Protein AF-A0A0N9V577-F1 (afdb_monomer)

Mean predicted aligned error: 3.34 Å

Organism: Sphingopyxis macrogoltabida (NCBI:txid33050)

Sequence (188 aa):
MAQDDLAWIRASLEGLEIKGDHRHRIPGQLFDLSIEHHAGIITLISMATYASAFALVRSAFECFVRGAWIHYCASEQEIEAFVEKDTIAPKFGDLIKAIEERPEFSVKFLSTVKQSAWSAMNGYTHGGVHQVSRRLQGDYIEPAFDDDSLLEVVSFCRTMALIAFGQIGSLAGRSDLVDQATDRMKKA

Foldseek 3Di:
DLVVLLVVLVVVCVPQDQDDDLLQVQLLVLLVVLSVLLVVLVVCVVVVNNLVSLLSLVVSLLSNLVSLLSNQPDDPVQSVCCVPPVDDPDDSVVSLVRSCVDPVNVVSVSVVCCVPCVVVNCCSNPVHPNSCVQQDDPNDRHGNDDPVNSVVSSLSSSLSSLVSSLSSCVSSVNVVSVVVSVVVNVVD

Secondary structure (DSSP, 8-state):
-HHHHHHHHHHHHTT----SSHHHHHHHHHHHHHHHHHHHHHHHHHTT-HHHHHHHHHHHHHHHHHHHHHHHT--HHHHHHHHHH----S-HHHHHHHHHTSGGGTT-HHHHHHHHHHHHHHHHHHT-HHHHGGG-BTTB-S----HHHHHHHHHHHHHHHHHHHHHHHHHTT-HHHHHHHHHHHHT-

pLDDT: mean 94.59, std 5.12, range [56.69, 98.69]

Radius of gyration: 17.15 Å; Cα contacts (8 Å, |Δi|>4): 215; chains: 1; bounding box: 44×40×47 Å

Solvent-accessible surface area (backbone atoms only — not comparable to full-atom values): 9972 Å² total; per-residue (Å²): 104,69,68,56,52,50,53,50,50,53,66,65,51,61,89,62,64,62,63,78,55,69,60,38,43,50,22,40,53,26,18,50,49,16,33,49,35,35,53,47,29,56,52,27,47,77,67,72,38,48,66,67,23,47,27,36,53,41,54,22,52,50,29,36,53,51,15,52,23,46,50,78,64,50,50,74,70,50,50,49,36,32,74,80,63,75,39,75,86,68,53,74,70,53,42,46,51,59,46,41,73,35,80,94,34,64,84,41,61,64,56,51,47,51,72,75,42,43,70,56,31,49,16,30,55,71,65,27,67,78,39,53,62,30,38,41,52,90,93,41,85,40,85,44,74,56,69,67,63,52,50,50,52,52,51,53,37,44,51,51,27,36,51,27,48,21,51,41,20,52,57,45,72,33,63,70,48,30,51,52,32,53,56,56,64,72,72,114

InterPro domains:
  IPR054257 Protein of unknown function DUF6988 [PF22491] (32-180)

Structure (mmCIF, N/CA/C/O backbone):
data_AF-A0A0N9V577-F1
#
_entry.id   AF-A0A0N9V577-F1
#
loop_
_atom_site.group_PDB
_atom_site.id
_atom_site.type_symbol
_atom_site.label_atom_id
_atom_site.label_alt_id
_atom_site.label_comp_id
_atom_site.label_asym_id
_atom_site.label_entity_id
_atom_site.label_seq_id
_atom_site.pdbx_PDB_ins_code
_atom_site.Cartn_x
_atom_site.Cartn_y
_atom_site.Cartn_z
_atom_site.occupancy
_atom_site.B_iso_or_equiv
_atom_site.auth_seq_id
_atom_site.auth_comp_id
_atom_site.auth_asym_id
_atom_site.auth_atom_id
_atom_site.pdbx_PDB_model_num
ATOM 1 N N . MET A 1 1 ? -0.883 -16.309 -10.233 1.00 72.88 1 MET A N 1
ATOM 2 C CA . MET A 1 1 ? -0.861 -16.041 -8.777 1.00 72.88 1 MET A CA 1
ATOM 3 C C . MET A 1 1 ? -1.335 -14.632 -8.435 1.00 72.88 1 MET A C 1
ATOM 5 O O . MET A 1 1 ? -2.427 -14.517 -7.907 1.00 72.88 1 MET A O 1
ATOM 9 N N . ALA A 1 2 ? -0.596 -13.557 -8.754 1.00 73.75 2 ALA A N 1
ATOM 10 C CA . ALA A 1 2 ? -1.012 -12.193 -8.376 1.00 73.75 2 ALA A CA 1
ATOM 11 C C . ALA A 1 2 ? -2.388 -11.788 -8.955 1.00 73.75 2 ALA A C 1
ATOM 13 O O . ALA A 1 2 ? -3.221 -11.226 -8.252 1.00 73.75 2 ALA A O 1
ATOM 14 N N . GLN A 1 3 ? -2.664 -12.150 -10.212 1.00 80.44 3 GLN A N 1
ATOM 15 C CA . GLN A 1 3 ? -3.969 -11.917 -10.840 1.00 80.44 3 GLN A CA 1
ATOM 16 C C . GLN A 1 3 ? -5.093 -12.766 -10.217 1.00 80.44 3 GLN A C 1
ATOM 18 O O . GLN A 1 3 ? -6.215 -12.283 -10.077 1.00 80.44 3 GLN A O 1
ATOM 23 N N . ASP A 1 4 ? -4.785 -13.994 -9.787 1.00 89.38 4 ASP A N 1
ATOM 24 C CA . ASP A 1 4 ? -5.743 -14.887 -9.119 1.00 89.38 4 ASP A CA 1
ATOM 25 C C . ASP A 1 4 ? -6.102 -14.372 -7.720 1.00 89.38 4 ASP A C 1
ATOM 27 O O . ASP A 1 4 ? -7.265 -14.402 -7.318 1.00 89.38 4 ASP A O 1
ATOM 31 N N . ASP A 1 5 ? -5.110 -13.864 -6.983 1.00 93.00 5 ASP A N 1
ATOM 32 C CA . ASP A 1 5 ? -5.328 -13.244 -5.677 1.00 93.00 5 ASP A CA 1
ATOM 33 C C . ASP A 1 5 ? -6.147 -11.962 -5.804 1.00 93.00 5 ASP A C 1
ATOM 35 O O . ASP A 1 5 ? -7.076 -11.766 -5.028 1.00 93.00 5 ASP A O 1
ATOM 39 N N . LEU A 1 6 ? -5.882 -11.129 -6.814 1.00 93.44 6 LEU A N 1
ATOM 40 C CA . LEU A 1 6 ? -6.679 -9.930 -7.057 1.00 93.44 6 LEU A CA 1
ATOM 41 C C . LEU A 1 6 ? -8.140 -10.262 -7.402 1.00 93.44 6 LEU A C 1
ATOM 43 O O . LEU A 1 6 ? -9.055 -9.600 -6.912 1.00 93.44 6 LEU A O 1
ATOM 47 N N . ALA A 1 7 ? -8.372 -11.286 -8.228 1.00 95.00 7 ALA A N 1
ATOM 48 C CA . ALA A 1 7 ? -9.723 -11.745 -8.545 1.00 95.00 7 ALA A CA 1
ATOM 49 C C . ALA A 1 7 ? -10.459 -12.237 -7.287 1.00 95.00 7 ALA A C 1
ATOM 51 O O . ALA A 1 7 ? -11.619 -11.884 -7.073 1.00 95.00 7 ALA A O 1
ATOM 52 N N . TRP A 1 8 ? -9.771 -12.990 -6.424 1.00 96.75 8 TRP A N 1
ATOM 53 C CA . TRP A 1 8 ? -10.325 -13.437 -5.148 1.00 96.75 8 TRP A CA 1
ATOM 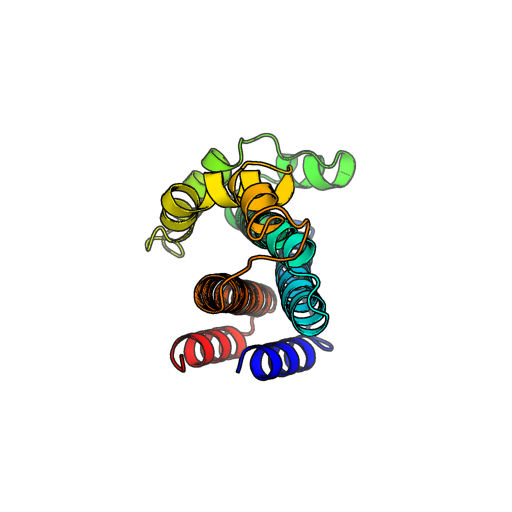54 C C . TRP A 1 8 ? -10.598 -12.283 -4.177 1.00 96.75 8 TRP A C 1
ATOM 56 O O . TRP A 1 8 ? -11.666 -12.265 -3.566 1.00 96.75 8 TRP A O 1
ATOM 66 N N . ILE A 1 9 ? -9.679 -11.318 -4.053 1.00 97.19 9 ILE A N 1
ATOM 67 C CA . ILE A 1 9 ? -9.864 -10.118 -3.224 1.00 97.19 9 ILE A CA 1
ATOM 68 C C . ILE A 1 9 ? -11.148 -9.405 -3.651 1.00 97.19 9 ILE A C 1
ATOM 70 O O . ILE A 1 9 ? -12.028 -9.191 -2.826 1.00 97.19 9 ILE A O 1
ATOM 74 N N . ARG A 1 10 ? -11.301 -9.112 -4.949 1.00 95.00 10 ARG A N 1
ATOM 75 C CA . ARG A 1 10 ? -12.476 -8.406 -5.486 1.00 95.00 10 ARG A CA 1
ATOM 76 C C . ARG A 1 10 ? -13.782 -9.136 -5.192 1.00 95.00 10 ARG A C 1
ATOM 78 O O . ARG A 1 10 ? -14.709 -8.524 -4.676 1.00 95.00 10 ARG A O 1
ATOM 85 N N . ALA A 1 11 ? -13.828 -10.440 -5.458 1.00 96.94 11 ALA A N 1
ATOM 86 C CA . ALA A 1 11 ? -15.004 -11.257 -5.165 1.00 96.94 11 ALA A CA 1
ATOM 87 C C . ALA A 1 11 ? -15.329 -11.302 -3.660 1.00 96.94 11 ALA A C 1
ATOM 89 O O . ALA A 1 11 ? -16.487 -11.430 -3.282 1.00 96.94 11 ALA A O 1
ATOM 90 N N . SER A 1 12 ? -14.315 -11.197 -2.798 1.00 97.00 12 SER A N 1
ATOM 91 C CA . SER A 1 12 ? -14.485 -11.242 -1.340 1.00 97.00 12 SER A CA 1
ATOM 92 C C . SER A 1 12 ? -14.859 -9.886 -0.731 1.00 97.00 12 SER A C 1
ATOM 94 O O . SER A 1 12 ? -15.428 -9.849 0.358 1.00 97.00 12 SER A O 1
ATOM 96 N N . LEU A 1 13 ? -14.526 -8.782 -1.408 1.00 95.56 13 LEU A N 1
ATOM 97 C CA . LEU A 1 13 ? -14.928 -7.425 -1.028 1.00 95.56 13 LEU A CA 1
ATOM 98 C C . LEU A 1 13 ? -16.352 -7.085 -1.487 1.00 95.56 13 LEU A C 1
ATOM 100 O O . LEU A 1 13 ? -16.994 -6.219 -0.893 1.00 95.56 13 LEU A O 1
ATOM 104 N N . GLU A 1 14 ? -16.859 -7.748 -2.528 1.00 93.62 14 GLU A N 1
ATOM 105 C CA . GLU A 1 14 ? -18.198 -7.493 -3.056 1.00 93.62 14 GLU A CA 1
ATOM 106 C C . GLU A 1 14 ? -19.278 -7.695 -1.978 1.00 93.62 14 GLU A C 1
ATOM 108 O O . GLU A 1 14 ? -19.436 -8.771 -1.404 1.00 93.62 14 GLU A O 1
ATOM 113 N N . GLY A 1 15 ? -20.022 -6.625 -1.682 1.00 93.00 15 GLY A N 1
ATOM 114 C CA . GLY A 1 15 ? -21.083 -6.635 -0.672 1.00 93.00 15 GLY A CA 1
ATOM 115 C C . GLY A 1 15 ? -20.599 -6.708 0.782 1.00 93.00 15 GLY A C 1
ATOM 116 O O . GLY A 1 15 ? -21.430 -6.851 1.680 1.00 93.00 15 GLY A O 1
ATOM 117 N N . LEU A 1 16 ? -19.290 -6.606 1.042 1.00 95.69 16 LEU A N 1
ATOM 118 C CA . LEU A 1 16 ? -18.752 -6.619 2.398 1.00 95.69 16 LEU A CA 1
ATOM 119 C C . LEU A 1 16 ? -19.092 -5.312 3.128 1.00 95.69 16 LEU A C 1
ATOM 121 O O . LEU A 1 16 ? -18.697 -4.221 2.719 1.00 95.69 16 LEU A O 1
ATOM 125 N N . GLU A 1 17 ? -19.821 -5.419 4.237 1.00 95.75 17 GLU A N 1
ATOM 126 C CA . GLU A 1 17 ? -20.221 -4.264 5.038 1.00 95.75 17 GLU A CA 1
ATOM 127 C C . GLU A 1 17 ? -19.142 -3.902 6.070 1.00 95.75 17 GLU A C 1
ATOM 129 O O . GLU A 1 17 ? -18.811 -4.704 6.944 1.00 95.75 17 GLU A O 1
ATOM 134 N N . ILE A 1 18 ? -18.654 -2.657 6.026 1.00 95.75 18 ILE A N 1
ATOM 135 C CA . ILE A 1 18 ? -17.847 -2.062 7.100 1.00 95.75 18 ILE A CA 1
ATOM 136 C C . ILE A 1 18 ? -18.750 -1.152 7.936 1.00 95.75 18 ILE A C 1
ATOM 138 O O . ILE A 1 18 ? -19.108 -0.036 7.537 1.00 95.75 18 ILE A O 1
ATOM 142 N N . LYS A 1 19 ? -19.131 -1.638 9.119 1.00 91.81 19 LYS A N 1
ATOM 143 C CA . LYS A 1 19 ? -19.884 -0.853 10.106 1.00 91.81 19 LYS A CA 1
ATOM 144 C C . LYS A 1 19 ? -18.951 0.108 10.843 1.00 91.81 19 LYS A C 1
ATOM 146 O O . LYS A 1 19 ? -17.753 -0.125 10.940 1.00 91.81 19 LYS A O 1
ATOM 151 N N . GLY A 1 20 ? -19.524 1.180 11.384 1.00 92.44 20 GLY A N 1
ATOM 152 C CA . GLY A 1 20 ? -18.796 2.176 12.169 1.00 92.44 20 GLY A CA 1
ATOM 153 C C . GLY A 1 20 ? -18.814 3.572 11.553 1.00 92.44 20 GLY A C 1
ATOM 154 O O . GLY A 1 20 ? -19.543 3.851 10.600 1.00 92.44 20 GLY A O 1
ATOM 155 N N . ASP A 1 21 ? -18.030 4.448 12.160 1.00 96.25 21 ASP A N 1
ATOM 156 C CA . ASP A 1 21 ? -17.847 5.860 11.831 1.00 96.25 21 ASP A CA 1
ATOM 157 C C . ASP A 1 21 ? -16.616 6.075 10.924 1.00 96.25 21 ASP A C 1
ATOM 159 O O . ASP A 1 21 ? -16.112 5.149 10.278 1.00 96.25 21 ASP A O 1
ATOM 163 N N . HIS A 1 22 ? -16.123 7.314 10.863 1.00 97.75 22 HIS A N 1
ATOM 164 C CA . HIS A 1 22 ? -14.927 7.680 10.108 1.00 97.75 22 HIS A CA 1
ATOM 165 C C . HIS A 1 22 ? -13.686 6.865 10.508 1.00 97.75 22 HIS A C 1
ATOM 167 O O . HIS A 1 22 ? -12.911 6.495 9.628 1.00 97.75 22 HIS A O 1
ATOM 173 N N . ARG A 1 23 ? -13.544 6.471 11.783 1.00 97.88 23 ARG A N 1
ATOM 174 C CA . ARG A 1 23 ? -12.436 5.630 12.274 1.00 97.88 23 ARG A CA 1
ATOM 175 C C . ARG A 1 23 ? -12.426 4.221 11.679 1.00 97.88 23 ARG A C 1
ATOM 177 O O . ARG A 1 23 ? -11.406 3.539 11.751 1.00 97.88 23 ARG A O 1
ATOM 184 N N . HIS A 1 24 ? -13.533 3.778 11.089 1.00 97.44 24 HIS A N 1
ATOM 185 C CA . HIS A 1 24 ? -13.660 2.454 10.478 1.00 97.44 24 HIS A CA 1
ATOM 186 C C . HIS A 1 24 ? -13.743 2.538 8.953 1.00 97.44 24 HIS A C 1
ATOM 188 O O . HIS A 1 24 ? -13.037 1.825 8.241 1.00 97.44 24 HIS A O 1
ATOM 194 N N . ARG A 1 25 ? -14.575 3.447 8.434 1.00 97.50 25 ARG A N 1
ATOM 195 C CA . ARG A 1 25 ? -14.852 3.540 6.994 1.00 97.50 25 ARG A CA 1
ATOM 196 C C . ARG A 1 25 ? -13.697 4.147 6.203 1.00 97.50 25 ARG A C 1
ATOM 198 O O . ARG A 1 25 ? -13.382 3.630 5.136 1.00 97.50 25 ARG A O 1
ATOM 205 N N . ILE A 1 26 ? -13.045 5.190 6.724 1.00 98.19 26 ILE A N 1
ATOM 206 C CA . ILE A 1 26 ? -11.926 5.849 6.029 1.00 98.19 26 ILE A CA 1
ATOM 207 C C . ILE A 1 26 ? -10.726 4.904 5.891 1.00 98.19 26 ILE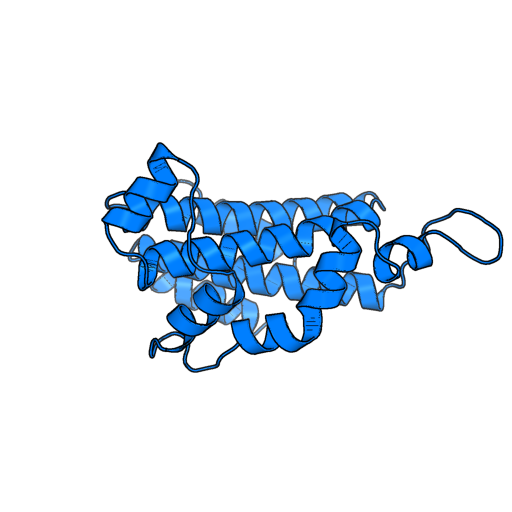 A C 1
ATOM 209 O O . ILE A 1 26 ? -10.211 4.765 4.782 1.00 98.19 26 ILE A O 1
ATOM 213 N N . PRO A 1 27 ? -10.294 4.188 6.948 1.00 98.50 27 PRO A N 1
ATOM 214 C CA . PRO A 1 27 ? -9.281 3.150 6.798 1.00 98.50 27 PRO A CA 1
ATOM 215 C C . PRO A 1 27 ? -9.655 2.095 5.763 1.00 98.50 27 PRO A C 1
ATOM 217 O O . PRO A 1 27 ? -8.832 1.790 4.908 1.00 98.50 27 PRO A O 1
ATOM 220 N N . GLY A 1 28 ? -10.899 1.600 5.780 1.00 98.31 28 GLY A N 1
ATOM 221 C CA . GLY A 1 28 ? -11.393 0.652 4.778 1.00 98.31 28 GLY A CA 1
ATOM 222 C C . GLY A 1 28 ? -11.221 1.157 3.342 1.00 98.31 28 GLY A C 1
ATOM 223 O O . GLY A 1 28 ? -10.700 0.433 2.501 1.00 98.31 28 GLY A O 1
ATOM 224 N N . GLN A 1 29 ? -11.572 2.421 3.085 1.00 98.06 29 GLN A N 1
ATOM 225 C CA . GLN A 1 29 ? -11.398 3.074 1.780 1.00 98.06 29 GLN A CA 1
ATOM 226 C C . GLN A 1 29 ? -9.921 3.220 1.385 1.00 98.06 29 GLN A C 1
ATOM 228 O O . GLN A 1 29 ? -9.561 2.998 0.234 1.00 98.06 29 GLN A O 1
ATOM 233 N N . LEU A 1 30 ? -9.045 3.567 2.330 1.00 98.69 30 LEU A N 1
ATOM 234 C CA . LEU A 1 30 ? -7.607 3.696 2.075 1.00 98.69 30 LEU A CA 1
ATOM 235 C C . LEU A 1 30 ? -6.932 2.338 1.827 1.00 98.69 30 LEU A C 1
ATOM 237 O O . LEU A 1 30 ? -6.025 2.237 0.998 1.00 98.69 30 LEU A O 1
ATOM 241 N N . PHE A 1 31 ? -7.376 1.285 2.512 1.00 98.69 31 PHE A N 1
ATOM 242 C CA . PHE A 1 31 ? -6.929 -0.081 2.246 1.00 98.69 31 PHE A CA 1
ATOM 243 C C . PHE A 1 31 ? -7.407 -0.567 0.877 1.00 98.69 31 PHE A C 1
ATOM 245 O O . PHE A 1 31 ? -6.610 -1.137 0.134 1.00 98.69 31 PHE A O 1
ATOM 252 N N . ASP A 1 32 ? -8.657 -0.284 0.510 1.00 98.31 32 ASP A N 1
ATOM 253 C CA . ASP A 1 32 ? -9.193 -0.606 -0.814 1.00 98.31 32 ASP A CA 1
ATOM 254 C C . ASP A 1 32 ? -8.437 0.142 -1.923 1.00 98.31 32 ASP A C 1
ATOM 256 O O . ASP A 1 32 ? -8.011 -0.463 -2.901 1.00 98.31 32 ASP A O 1
ATOM 260 N N . LEU A 1 33 ? -8.109 1.422 -1.718 1.00 98.50 33 LEU A N 1
ATOM 261 C CA . LEU A 1 33 ? -7.276 2.186 -2.650 1.00 98.50 33 LEU A CA 1
ATOM 262 C C . LEU A 1 33 ? -5.856 1.604 -2.789 1.00 98.50 33 LEU A C 1
ATOM 264 O O . LEU A 1 33 ? -5.290 1.579 -3.883 1.00 98.50 33 LEU A O 1
ATOM 268 N N . SER A 1 34 ? -5.275 1.078 -1.706 1.00 98.50 34 SER A N 1
ATOM 269 C CA . SER A 1 34 ? -3.999 0.348 -1.765 1.00 98.50 34 SER A CA 1
ATOM 270 C C . SER A 1 34 ? -4.098 -0.909 -2.647 1.00 98.50 34 SER A C 1
ATOM 272 O O . SER A 1 34 ? -3.211 -1.168 -3.469 1.00 98.50 34 SER A O 1
ATOM 274 N N . ILE A 1 35 ? -5.204 -1.655 -2.536 1.00 98.38 35 ILE A N 1
ATOM 275 C CA . ILE A 1 35 ? -5.517 -2.818 -3.384 1.00 98.38 35 ILE A CA 1
ATOM 276 C C . ILE A 1 35 ? -5.739 -2.383 -4.839 1.00 98.38 35 ILE A C 1
ATOM 278 O O . ILE A 1 35 ? -5.235 -3.030 -5.762 1.00 98.38 35 ILE A O 1
ATOM 282 N N . GLU A 1 36 ? -6.448 -1.279 -5.072 1.00 98.06 36 GLU A N 1
ATOM 283 C CA . GLU A 1 36 ? -6.684 -0.744 -6.412 1.00 98.06 36 GLU A CA 1
ATOM 284 C C . GLU A 1 36 ? -5.375 -0.320 -7.086 1.00 98.06 36 GLU A C 1
ATOM 286 O O . GLU A 1 36 ? -5.144 -0.642 -8.253 1.00 98.06 36 GLU A O 1
ATOM 291 N N . HIS A 1 37 ? -4.453 0.307 -6.353 1.00 98.25 37 HIS A N 1
ATOM 292 C CA . HIS A 1 37 ? -3.118 0.594 -6.872 1.00 98.25 37 HIS A CA 1
ATOM 293 C C . HIS A 1 37 ? -2.368 -0.682 -7.270 1.00 98.25 37 HIS A C 1
ATOM 295 O O . HIS A 1 37 ? -1.754 -0.706 -8.337 1.00 98.25 37 HIS A O 1
ATOM 301 N N . HIS A 1 38 ? -2.463 -1.770 -6.497 1.00 96.62 38 HIS A N 1
ATOM 302 C CA . HIS A 1 38 ? -1.905 -3.063 -6.910 1.00 96.62 38 HIS A CA 1
ATOM 303 C C . HIS A 1 38 ? -2.541 -3.585 -8.212 1.00 96.62 38 HIS A C 1
ATOM 305 O O . HIS A 1 38 ? -1.825 -4.044 -9.107 1.00 96.62 38 HIS A O 1
ATOM 311 N N . ALA A 1 39 ? -3.860 -3.456 -8.367 1.00 97.31 39 ALA A N 1
ATOM 312 C CA . ALA A 1 39 ? -4.544 -3.801 -9.612 1.00 97.31 39 ALA A CA 1
ATOM 313 C C . ALA A 1 39 ? -4.059 -2.963 -10.806 1.00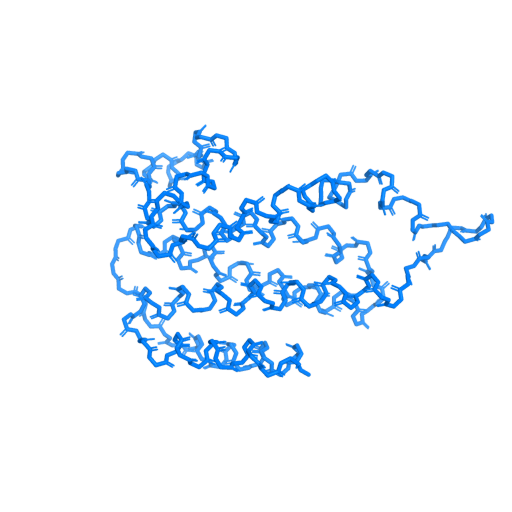 97.31 39 ALA A C 1
ATOM 315 O O . ALA A 1 39 ? -3.830 -3.499 -11.896 1.00 97.31 39 ALA A O 1
ATOM 316 N N . GLY A 1 40 ? -3.866 -1.658 -10.597 1.00 98.00 40 GLY A N 1
ATOM 317 C CA . GLY A 1 40 ? -3.297 -0.745 -11.584 1.00 98.00 40 GLY A CA 1
ATOM 318 C C . GLY A 1 40 ? -1.879 -1.148 -11.986 1.00 98.00 40 GLY A C 1
ATOM 319 O O . GLY A 1 40 ? -1.573 -1.194 -13.174 1.00 98.00 40 GLY A O 1
ATOM 320 N N . ILE A 1 41 ? -1.042 -1.532 -11.020 1.00 97.50 41 ILE A N 1
ATOM 321 C CA . ILE A 1 41 ? 0.325 -2.018 -11.258 1.00 97.50 41 ILE A CA 1
ATOM 322 C C . ILE A 1 41 ? 0.322 -3.261 -12.150 1.00 97.50 41 ILE A C 1
ATOM 324 O O . ILE A 1 41 ? 1.015 -3.269 -13.166 1.00 97.50 41 ILE A O 1
ATOM 328 N N . ILE A 1 42 ? -0.486 -4.279 -11.829 1.00 96.06 42 ILE A N 1
ATOM 329 C CA . ILE A 1 42 ? -0.600 -5.494 -12.658 1.00 96.06 42 ILE A CA 1
ATOM 330 C C . ILE A 1 42 ? -1.043 -5.134 -14.081 1.00 96.06 42 ILE A C 1
ATOM 332 O O . ILE A 1 42 ? -0.461 -5.610 -15.057 1.00 96.06 42 ILE A O 1
ATOM 336 N N . THR A 1 43 ? -2.050 -4.267 -14.204 1.00 96.75 43 THR A N 1
ATOM 337 C CA . THR A 1 43 ? -2.601 -3.859 -15.502 1.00 96.75 43 THR A CA 1
ATOM 338 C C . THR A 1 43 ? -1.547 -3.138 -16.343 1.00 96.75 43 THR A C 1
ATOM 340 O O . THR A 1 43 ? -1.309 -3.505 -17.491 1.00 96.75 43 THR A O 1
ATOM 343 N N . LEU A 1 44 ? -0.850 -2.159 -15.765 1.00 96.94 44 LEU A N 1
ATOM 344 C CA . LEU A 1 44 ? 0.188 -1.393 -16.453 1.00 96.94 44 LEU A CA 1
ATOM 345 C C . LEU A 1 44 ? 1.381 -2.264 -16.858 1.00 96.94 44 LEU A C 1
ATOM 347 O O . LEU A 1 44 ? 1.894 -2.099 -17.964 1.00 96.94 44 LEU A O 1
ATOM 351 N N . ILE A 1 45 ? 1.790 -3.217 -16.015 1.00 94.94 45 ILE A N 1
ATOM 352 C CA . ILE A 1 45 ? 2.840 -4.185 -16.361 1.00 94.94 45 ILE A CA 1
ATOM 353 C C . ILE A 1 45 ? 2.400 -5.055 -17.544 1.00 94.94 45 ILE A C 1
ATOM 355 O O . ILE A 1 45 ? 3.176 -5.227 -18.480 1.00 94.94 45 ILE A O 1
ATOM 359 N N . SER A 1 46 ? 1.146 -5.523 -17.571 1.00 93.88 46 SER A N 1
ATOM 360 C CA . SER A 1 46 ? 0.623 -6.321 -18.695 1.00 93.88 46 SER A CA 1
ATOM 361 C C . SER A 1 46 ? 0.595 -5.559 -20.028 1.00 93.88 46 SER A C 1
ATOM 363 O O . SER A 1 46 ? 0.627 -6.164 -21.096 1.00 93.88 46 SER A O 1
ATOM 365 N N . MET A 1 47 ? 0.576 -4.225 -19.962 1.00 95.50 47 MET A N 1
ATOM 366 C CA . MET A 1 47 ? 0.617 -3.314 -21.107 1.00 95.50 47 MET A CA 1
ATOM 367 C C . MET A 1 47 ? 2.025 -2.761 -21.389 1.00 95.50 47 MET A C 1
ATOM 369 O O . MET A 1 47 ? 2.156 -1.757 -22.088 1.00 95.50 47 MET A O 1
ATOM 373 N N . ALA A 1 48 ? 3.077 -3.340 -20.803 1.00 92.50 48 ALA A N 1
ATOM 374 C CA . ALA A 1 48 ? 4.458 -2.860 -20.908 1.00 92.50 48 ALA A CA 1
ATOM 375 C C . ALA A 1 48 ? 4.673 -1.383 -20.489 1.00 92.50 48 ALA A C 1
ATOM 377 O O . ALA A 1 48 ? 5.634 -0.728 -20.894 1.00 92.50 48 ALA A O 1
ATOM 378 N N . THR A 1 49 ? 3.793 -0.834 -19.644 1.00 94.56 49 THR A N 1
ATOM 379 C CA . THR A 1 49 ? 3.858 0.550 -19.139 1.00 94.56 49 THR A CA 1
ATOM 380 C C . THR A 1 49 ? 4.518 0.585 -17.752 1.00 94.56 49 THR A C 1
ATOM 382 O O . THR A 1 49 ? 3.947 1.042 -16.759 1.00 94.56 49 THR A O 1
ATOM 385 N N . TYR A 1 50 ? 5.749 0.072 -17.670 1.00 94.75 50 TYR A N 1
ATOM 386 C CA . TYR A 1 50 ? 6.423 -0.253 -16.403 1.00 94.75 50 TYR A CA 1
ATOM 387 C C . TYR A 1 50 ? 6.709 0.954 -15.510 1.00 94.75 50 TYR A C 1
ATOM 389 O O . TYR A 1 50 ? 6.467 0.909 -14.309 1.00 94.75 50 TYR A O 1
ATOM 397 N N . ALA A 1 51 ? 7.174 2.060 -16.091 1.00 94.19 51 ALA A N 1
ATOM 398 C CA . ALA A 1 51 ? 7.496 3.267 -15.333 1.00 94.19 51 ALA A CA 1
ATOM 399 C C . ALA A 1 51 ? 6.278 3.785 -14.543 1.00 94.19 51 ALA A C 1
ATOM 401 O O . ALA A 1 51 ? 6.382 4.069 -13.349 1.00 94.19 51 ALA A O 1
ATOM 402 N N . SER A 1 52 ? 5.107 3.849 -15.182 1.00 95.88 52 SER A N 1
ATOM 403 C CA . SER A 1 52 ? 3.874 4.264 -14.506 1.00 95.88 52 SER A CA 1
ATOM 404 C C . SER A 1 52 ? 3.439 3.254 -13.445 1.00 95.88 52 SER A C 1
ATOM 406 O O . SER A 1 52 ? 2.956 3.664 -12.396 1.00 95.88 52 SER A O 1
ATOM 408 N N . ALA A 1 53 ? 3.660 1.953 -13.667 1.00 96.88 53 ALA A N 1
ATOM 409 C CA . ALA A 1 53 ? 3.416 0.940 -12.643 1.00 96.88 53 ALA A CA 1
ATOM 410 C C . ALA A 1 53 ? 4.305 1.174 -11.407 1.00 96.88 53 ALA A C 1
ATOM 412 O O . ALA A 1 53 ? 3.818 1.221 -10.282 1.00 96.88 53 ALA A O 1
ATOM 413 N N . PHE A 1 54 ? 5.602 1.416 -11.605 1.00 96.31 54 PHE A N 1
ATOM 414 C CA . PHE A 1 54 ? 6.555 1.656 -10.516 1.00 96.31 54 PHE A CA 1
ATOM 415 C C . PHE A 1 54 ? 6.215 2.918 -9.713 1.00 96.31 54 PHE A C 1
ATOM 417 O O . PHE A 1 54 ? 6.372 2.935 -8.491 1.00 96.31 54 PHE A O 1
ATOM 424 N N . ALA A 1 55 ? 5.697 3.958 -10.371 1.00 96.88 55 ALA A N 1
ATOM 425 C CA . ALA A 1 55 ? 5.260 5.179 -9.699 1.00 96.88 55 ALA A CA 1
ATOM 426 C C . ALA A 1 55 ? 4.107 4.934 -8.702 1.00 96.88 55 ALA A C 1
ATOM 428 O O . ALA A 1 55 ? 4.050 5.593 -7.666 1.00 96.88 55 ALA A O 1
ATOM 429 N N . LEU A 1 56 ? 3.231 3.953 -8.958 1.00 98.00 56 LEU A N 1
ATOM 430 C CA . LEU A 1 56 ? 2.108 3.620 -8.071 1.00 98.00 56 LEU A CA 1
ATOM 431 C C . LEU A 1 56 ? 2.523 2.863 -6.803 1.00 98.00 56 LEU A C 1
ATOM 433 O O . LEU A 1 56 ? 1.748 2.811 -5.848 1.00 98.00 56 LEU A O 1
ATOM 437 N N . VAL A 1 57 ? 3.731 2.291 -6.753 1.00 97.19 57 VAL A N 1
ATOM 438 C CA . VAL A 1 57 ? 4.199 1.495 -5.602 1.00 97.19 57 VAL A CA 1
ATOM 439 C C . VAL A 1 57 ? 4.188 2.327 -4.320 1.00 97.19 57 VAL A C 1
ATOM 441 O O . VAL A 1 57 ? 3.733 1.860 -3.273 1.00 97.19 57 VAL A O 1
ATOM 444 N N . ARG A 1 58 ? 4.640 3.585 -4.407 1.00 97.31 58 ARG A N 1
ATOM 445 C CA . ARG A 1 58 ? 4.614 4.508 -3.271 1.00 97.31 58 ARG A CA 1
ATOM 446 C C . ARG A 1 58 ? 3.185 4.820 -2.845 1.00 97.31 58 ARG A C 1
ATOM 448 O O . ARG A 1 58 ? 2.893 4.755 -1.657 1.00 97.31 58 ARG A O 1
ATOM 455 N N . SER A 1 59 ? 2.307 5.116 -3.803 1.00 98.06 59 SER A N 1
ATOM 456 C CA . SER A 1 59 ? 0.898 5.422 -3.538 1.00 98.06 59 SER A CA 1
ATOM 457 C C . SER A 1 59 ? 0.198 4.263 -2.828 1.00 98.06 59 SER A C 1
ATOM 459 O O . SER A 1 59 ? -0.481 4.488 -1.830 1.00 98.06 59 SER A O 1
ATOM 461 N N . ALA A 1 60 ? 0.434 3.018 -3.258 1.00 98.06 60 ALA A N 1
ATOM 462 C CA . ALA A 1 60 ? -0.095 1.828 -2.592 1.00 98.06 60 ALA A CA 1
ATOM 463 C C . ALA A 1 60 ? 0.360 1.738 -1.125 1.00 98.06 60 ALA A C 1
ATOM 465 O O . ALA A 1 60 ? -0.463 1.529 -0.228 1.00 98.06 60 ALA A O 1
ATOM 466 N N . PHE A 1 61 ? 1.658 1.931 -0.871 1.00 98.06 61 PHE A N 1
ATOM 467 C CA . PHE A 1 61 ? 2.223 1.870 0.476 1.00 98.06 61 PHE A CA 1
ATOM 468 C C . PHE A 1 61 ? 1.731 3.014 1.373 1.00 98.06 61 PHE A C 1
ATOM 470 O O . PHE A 1 61 ? 1.355 2.784 2.522 1.00 98.06 61 PHE A O 1
ATOM 477 N N . GLU A 1 62 ? 1.686 4.242 0.855 1.00 98.25 62 GLU A N 1
ATOM 478 C CA . GLU A 1 62 ? 1.215 5.404 1.609 1.00 98.25 62 GLU A CA 1
ATOM 479 C C . GLU A 1 62 ? -0.271 5.293 1.967 1.00 98.25 62 GLU A C 1
ATOM 481 O O . GLU A 1 62 ? -0.627 5.601 3.104 1.00 98.25 62 GLU A O 1
ATOM 486 N N . CYS A 1 63 ? -1.123 4.805 1.056 1.00 98.56 63 CYS A N 1
ATOM 487 C CA . CYS A 1 63 ? -2.540 4.565 1.347 1.00 98.56 63 CYS A CA 1
ATOM 488 C C . CYS A 1 63 ? -2.710 3.559 2.490 1.00 98.56 63 CYS A C 1
ATOM 490 O O . CYS A 1 63 ? -3.437 3.834 3.444 1.00 98.56 63 CYS A O 1
ATOM 492 N N . PHE A 1 64 ? -1.965 2.449 2.454 1.00 98.25 64 PHE A N 1
ATOM 493 C CA . PHE A 1 64 ? -1.988 1.463 3.533 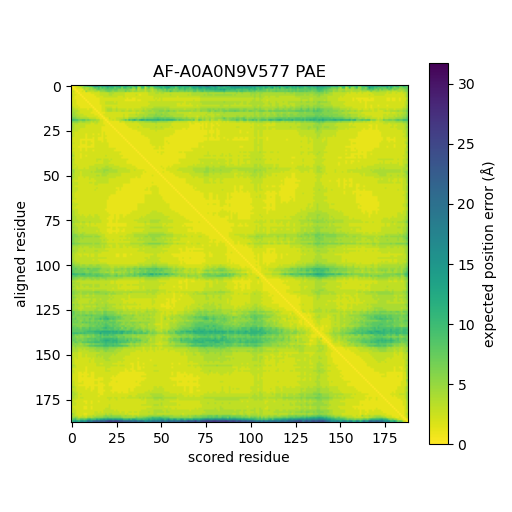1.00 98.25 64 PHE A CA 1
ATOM 494 C C . PHE A 1 64 ? -1.588 2.073 4.884 1.00 98.25 64 PHE A C 1
ATOM 496 O O . PHE A 1 64 ? -2.320 1.949 5.865 1.00 98.25 64 PHE A O 1
ATOM 503 N N . VAL A 1 65 ? -0.442 2.760 4.945 1.00 98.44 65 VAL A N 1
ATOM 504 C CA . VAL A 1 65 ? 0.064 3.348 6.197 1.00 98.44 65 VAL A CA 1
ATOM 505 C C . VAL A 1 65 ? -0.900 4.402 6.740 1.00 98.44 65 VAL A C 1
ATOM 507 O O . VAL A 1 65 ? -1.158 4.426 7.941 1.00 98.44 65 VAL A O 1
ATOM 510 N N . ARG A 1 66 ? -1.470 5.251 5.877 1.00 98.62 66 ARG A N 1
ATOM 511 C CA . ARG A 1 66 ? -2.470 6.248 6.288 1.00 98.62 66 ARG A CA 1
ATOM 512 C C . ARG A 1 66 ? -3.722 5.582 6.855 1.00 98.62 66 ARG A C 1
ATOM 514 O O . ARG A 1 66 ? -4.170 5.986 7.922 1.00 98.62 66 ARG A O 1
ATOM 521 N N . GLY A 1 67 ? -4.245 4.547 6.192 1.00 98.38 67 GLY A N 1
ATOM 522 C CA . GLY A 1 67 ? -5.411 3.800 6.671 1.00 98.38 67 GLY A CA 1
ATOM 523 C C . GLY A 1 67 ? -5.164 3.159 8.035 1.00 98.38 67 GLY A C 1
ATOM 524 O O . GLY A 1 67 ? -5.952 3.349 8.961 1.00 98.38 67 GLY A O 1
ATOM 525 N N . ALA A 1 68 ? -4.022 2.487 8.195 1.00 97.94 68 ALA A N 1
ATOM 526 C CA . ALA A 1 68 ? -3.628 1.880 9.463 1.00 97.94 68 ALA A CA 1
ATOM 527 C C . ALA A 1 68 ? -3.488 2.929 10.576 1.00 97.94 68 ALA A C 1
ATOM 529 O O . ALA A 1 68 ? -4.026 2.748 11.667 1.00 97.94 68 ALA A O 1
ATOM 530 N N . TRP A 1 69 ? -2.829 4.057 10.305 1.00 98.62 69 TRP A N 1
ATOM 531 C CA . TRP A 1 69 ? -2.663 5.108 11.305 1.00 98.62 69 TRP A CA 1
ATOM 532 C C . TRP A 1 69 ? -4.000 5.742 11.715 1.00 98.62 69 TRP A C 1
ATOM 534 O O . TRP A 1 69 ? -4.249 5.909 12.909 1.00 98.62 69 TRP A O 1
ATOM 544 N N . ILE A 1 70 ? -4.887 6.039 10.757 1.00 98.50 70 ILE A N 1
ATOM 545 C CA . ILE A 1 70 ? -6.225 6.584 11.044 1.00 98.50 70 ILE A CA 1
ATOM 546 C C . ILE A 1 70 ? -7.023 5.625 11.930 1.00 98.50 70 ILE A C 1
ATOM 548 O O . ILE A 1 70 ? -7.652 6.055 12.896 1.00 98.50 70 ILE A O 1
ATOM 552 N N . HIS A 1 71 ? -6.974 4.324 11.638 1.00 97.75 71 HIS A N 1
ATOM 553 C CA . HIS A 1 71 ? -7.716 3.340 12.414 1.00 97.75 71 HIS A CA 1
ATOM 554 C C . HIS A 1 71 ? -7.178 3.200 13.845 1.00 97.75 71 HIS A C 1
ATOM 556 O O . HIS A 1 71 ? -7.936 3.294 14.814 1.00 97.75 71 HIS A O 1
ATOM 562 N N . TYR A 1 72 ? -5.865 2.989 13.975 1.00 97.19 72 TYR A N 1
ATOM 563 C CA . TYR A 1 72 ? -5.246 2.524 15.217 1.00 97.19 72 TYR A CA 1
ATOM 564 C C . TYR A 1 72 ? -4.676 3.628 16.110 1.00 97.19 72 TYR A C 1
ATOM 566 O O . TYR A 1 72 ? -4.492 3.394 17.307 1.00 97.19 72 TYR A O 1
ATOM 574 N N . CYS A 1 73 ? -4.351 4.794 15.552 1.00 97.81 73 CYS A N 1
ATOM 575 C CA . CYS A 1 73 ? -3.514 5.787 16.229 1.00 97.81 73 CYS A CA 1
ATOM 576 C C . CYS A 1 73 ? -4.138 7.184 16.283 1.00 97.81 73 CYS A C 1
ATOM 578 O O . CYS A 1 73 ? -3.953 7.876 17.280 1.00 97.81 73 CYS A O 1
ATOM 580 N N . ALA A 1 74 ? -4.848 7.605 15.234 1.00 98.25 74 ALA A N 1
ATOM 581 C CA . ALA A 1 74 ? -5.366 8.966 15.136 1.00 98.25 74 ALA A CA 1
ATOM 582 C C . ALA A 1 74 ? -6.385 9.279 16.240 1.00 98.25 74 ALA A C 1
ATOM 584 O O . ALA A 1 74 ? -7.250 8.460 16.557 1.00 98.25 74 ALA A O 1
ATOM 585 N N . SER A 1 75 ? -6.333 10.485 16.792 1.00 98.25 75 SER A N 1
ATOM 586 C CA . SER A 1 75 ? -7.397 11.054 17.626 1.00 98.25 75 SER A CA 1
ATOM 587 C C . SER A 1 75 ? -8.624 11.439 16.789 1.00 98.25 75 SER A C 1
ATOM 589 O O . SER A 1 75 ? -8.523 11.622 15.580 1.00 98.25 75 SER A O 1
ATOM 591 N N . GLU A 1 76 ? -9.790 11.607 17.420 1.00 98.06 76 GLU A N 1
ATOM 592 C CA . GLU A 1 76 ? -11.001 12.080 16.719 1.00 98.06 76 GLU A CA 1
ATOM 593 C C . GLU A 1 76 ? -10.771 13.433 16.027 1.00 98.06 76 GLU A C 1
ATOM 595 O O . GLU A 1 76 ? -11.234 13.650 14.912 1.00 98.06 76 GLU A O 1
ATOM 600 N N . GLN A 1 77 ? -9.992 14.329 16.645 1.00 98.25 77 GLN A N 1
ATOM 601 C CA . GLN A 1 77 ? -9.653 15.627 16.059 1.00 98.25 77 GLN A CA 1
ATOM 602 C C . GLN A 1 77 ? -8.785 15.492 14.800 1.00 98.25 77 GLN A C 1
ATOM 604 O O . GLN A 1 77 ? -8.946 16.267 13.861 1.00 98.25 77 GLN A O 1
ATOM 609 N N . GLU A 1 78 ? -7.861 14.530 14.770 1.00 98.56 78 GLU A N 1
ATOM 610 C CA . GLU A 1 78 ? -7.035 14.254 13.588 1.00 98.56 78 GLU A CA 1
ATOM 611 C C . GLU A 1 78 ? -7.842 13.594 12.469 1.00 98.56 78 GLU A C 1
ATOM 613 O O . GLU A 1 78 ? -7.626 13.909 11.300 1.00 98.56 78 GLU A O 1
ATOM 618 N N . ILE A 1 79 ? -8.796 12.724 12.813 1.00 98.56 79 ILE A N 1
ATOM 619 C CA . ILE A 1 79 ? -9.725 12.141 11.840 1.00 98.56 79 ILE A CA 1
ATOM 620 C C . ILE A 1 79 ? -10.587 13.240 11.216 1.00 98.56 79 ILE A C 1
ATOM 622 O O . ILE A 1 79 ? -10.692 13.304 9.993 1.00 98.56 79 ILE A O 1
ATOM 626 N N . GLU A 1 80 ? -11.143 14.143 12.024 1.00 98.19 80 GLU A N 1
ATOM 627 C CA . GLU A 1 80 ? -11.939 15.259 11.506 1.00 98.19 80 GLU A CA 1
ATOM 628 C C . GLU A 1 80 ? -11.091 16.209 10.649 1.00 98.19 80 GLU A C 1
ATOM 630 O O . GLU A 1 80 ? -11.512 16.631 9.577 1.00 98.19 80 GLU A O 1
ATOM 635 N N . ALA A 1 81 ? -9.843 16.482 11.046 1.00 98.25 81 ALA A N 1
ATOM 636 C CA . ALA A 1 81 ? -8.926 17.279 10.233 1.00 98.25 81 ALA A CA 1
ATOM 637 C C . ALA A 1 81 ? -8.631 16.637 8.866 1.00 98.25 81 ALA A C 1
ATOM 639 O O . ALA A 1 81 ? -8.486 17.354 7.872 1.00 98.25 81 ALA A O 1
ATOM 640 N N . PHE A 1 82 ? -8.563 15.306 8.789 1.00 98.19 82 PHE A N 1
ATOM 641 C CA . PHE A 1 82 ? -8.469 14.609 7.510 1.00 98.19 82 PHE A CA 1
ATOM 642 C C . PHE A 1 82 ? -9.752 14.777 6.685 1.00 98.19 82 PHE A C 1
ATOM 644 O O . PHE A 1 82 ? -9.676 15.146 5.517 1.00 98.19 82 PHE A O 1
ATOM 651 N N . VAL A 1 83 ? -10.925 14.584 7.290 1.00 97.88 83 VAL A N 1
ATOM 652 C CA . VAL A 1 83 ? -12.224 14.678 6.598 1.00 97.88 83 VAL A CA 1
ATOM 653 C C . VAL A 1 83 ? -12.504 16.084 6.069 1.00 97.88 83 VAL A C 1
ATOM 655 O O . VAL A 1 83 ? -12.910 16.242 4.920 1.00 97.88 83 VAL A O 1
ATOM 658 N N . GLU A 1 84 ? -12.282 17.112 6.882 1.00 97.69 84 GLU A N 1
ATOM 659 C CA . GLU A 1 84 ? -12.632 18.490 6.532 1.00 97.69 84 GLU A CA 1
ATOM 660 C C . GLU A 1 84 ? -11.563 19.188 5.683 1.00 97.69 84 GLU A C 1
ATOM 662 O O . GLU A 1 84 ? -11.872 20.130 4.950 1.00 97.69 84 GLU A O 1
ATOM 667 N N . LYS A 1 85 ? -10.289 18.798 5.836 1.00 97.69 85 LYS A N 1
ATOM 668 C CA . LYS A 1 85 ? -9.140 19.582 5.342 1.00 97.69 85 LYS A CA 1
ATOM 669 C C . LYS A 1 85 ? -8.073 18.750 4.639 1.00 97.69 85 LYS A C 1
ATOM 671 O O . LYS A 1 85 ? -7.007 19.295 4.357 1.00 97.69 85 LYS A O 1
ATOM 676 N N . ASP A 1 86 ? -8.303 17.455 4.417 1.00 97.19 86 ASP A N 1
ATOM 677 C CA . ASP A 1 86 ? -7.321 16.519 3.844 1.00 97.19 86 ASP A CA 1
ATOM 678 C C . ASP A 1 86 ? -5.948 16.607 4.543 1.00 97.19 86 ASP A C 1
ATOM 680 O O . ASP A 1 86 ? -4.878 16.614 3.933 1.00 97.19 86 ASP A O 1
ATOM 684 N N . THR A 1 87 ? -5.966 16.770 5.870 1.00 97.69 87 THR A N 1
ATOM 685 C CA . THR A 1 87 ? -4.757 17.021 6.658 1.00 97.69 87 THR A CA 1
ATOM 686 C C . THR A 1 87 ? -4.399 15.823 7.528 1.00 97.69 87 THR A C 1
ATOM 688 O O . THR A 1 87 ? -5.149 15.441 8.419 1.00 97.69 87 THR A O 1
ATOM 691 N N . ILE A 1 88 ? -3.188 15.294 7.332 1.00 97.19 88 ILE A N 1
ATOM 692 C CA . ILE A 1 88 ? -2.516 14.373 8.259 1.00 97.19 88 ILE A CA 1
ATOM 693 C C . ILE A 1 88 ? -1.255 15.080 8.753 1.00 97.19 88 ILE A C 1
ATOM 695 O O . ILE A 1 88 ? -0.293 15.244 8.004 1.00 97.19 88 ILE A O 1
ATOM 699 N N . ALA A 1 89 ? -1.287 15.558 9.998 1.00 95.94 89 ALA A N 1
ATOM 700 C CA . ALA A 1 89 ? -0.234 16.413 10.548 1.00 95.94 89 ALA A CA 1
ATOM 701 C C . ALA A 1 89 ? 1.109 15.696 10.809 1.00 95.94 89 ALA A C 1
ATOM 703 O O . ALA A 1 89 ? 2.152 16.301 10.531 1.00 95.94 89 ALA A O 1
ATOM 704 N N . PRO A 1 90 ? 1.148 14.451 11.333 1.00 97.62 90 PRO A N 1
ATOM 705 C CA . PRO A 1 90 ? 2.420 13.778 11.573 1.00 97.62 90 PRO A CA 1
ATOM 706 C C . PRO A 1 90 ? 3.147 13.459 10.266 1.00 97.62 90 PRO A C 1
ATOM 708 O O . PRO A 1 90 ? 2.534 13.180 9.232 1.00 97.62 90 PRO A O 1
ATOM 711 N N . LYS A 1 91 ? 4.483 13.446 10.304 1.00 97.50 91 LYS A N 1
ATOM 712 C CA . LYS A 1 91 ? 5.261 13.040 9.129 1.00 97.50 91 LYS A CA 1
ATOM 713 C C . LYS A 1 91 ? 5.074 11.549 8.894 1.00 97.50 91 LYS A C 1
ATOM 715 O O . LYS A 1 91 ? 4.882 10.777 9.825 1.00 97.50 91 LYS A O 1
ATOM 720 N N . PHE A 1 92 ? 5.261 11.115 7.652 1.00 97.38 92 PHE A N 1
ATOM 721 C CA . PHE A 1 92 ? 5.061 9.715 7.272 1.00 97.38 92 PHE A CA 1
ATOM 722 C C . PHE A 1 92 ? 5.833 8.700 8.142 1.00 97.38 92 PHE A C 1
ATOM 724 O O . PHE A 1 92 ? 5.316 7.641 8.483 1.00 97.38 92 PHE A O 1
ATOM 731 N N . GLY A 1 93 ? 7.065 9.030 8.549 1.00 97.69 93 GLY A N 1
ATOM 732 C CA . GLY A 1 93 ? 7.838 8.184 9.466 1.00 97.69 93 GLY A CA 1
ATOM 733 C C . GLY A 1 93 ? 7.259 8.102 10.882 1.00 97.69 93 GLY A C 1
ATOM 734 O O . GLY A 1 93 ? 7.387 7.060 11.517 1.00 97.69 93 GLY A O 1
ATOM 735 N N . ASP A 1 94 ? 6.604 9.166 11.348 1.00 98.31 94 ASP A N 1
ATOM 736 C CA . ASP A 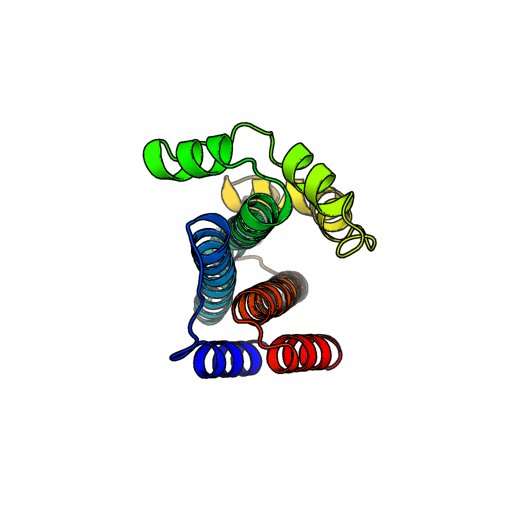1 94 ? 5.945 9.208 12.654 1.00 98.31 94 ASP A CA 1
ATOM 737 C C . ASP A 1 94 ? 4.661 8.368 12.640 1.00 98.31 94 ASP A C 1
ATOM 739 O O . ASP A 1 94 ? 4.376 7.688 13.622 1.00 98.31 94 ASP A O 1
ATOM 743 N N . LEU A 1 95 ? 3.946 8.330 11.503 1.00 98.56 95 LEU A N 1
ATOM 744 C CA . LEU A 1 95 ? 2.797 7.434 11.312 1.00 98.56 95 LEU A CA 1
ATOM 745 C C . LEU A 1 95 ? 3.210 5.970 11.509 1.00 98.56 95 LEU A C 1
ATOM 747 O O . LEU A 1 95 ? 2.608 5.256 12.305 1.00 98.56 95 LEU A O 1
ATOM 751 N N . ILE A 1 96 ? 4.277 5.546 10.822 1.00 98.38 96 ILE A N 1
ATOM 752 C CA . ILE A 1 96 ? 4.813 4.180 10.917 1.00 98.38 96 ILE A CA 1
ATOM 753 C C . ILE A 1 96 ? 5.229 3.853 12.348 1.00 98.38 96 ILE A C 1
ATOM 755 O O . ILE A 1 96 ? 4.867 2.798 12.861 1.00 98.38 96 ILE A O 1
ATOM 759 N N . LYS A 1 97 ? 5.953 4.767 13.004 1.00 97.81 97 LYS A N 1
ATOM 760 C CA . LYS A 1 97 ? 6.389 4.567 14.385 1.00 97.81 97 LYS A CA 1
ATOM 761 C C . LYS A 1 97 ? 5.193 4.348 15.319 1.00 97.81 97 LYS A C 1
ATOM 763 O O . LYS A 1 97 ? 5.219 3.403 16.096 1.00 97.81 97 LYS A O 1
ATOM 768 N N . ALA A 1 98 ? 4.155 5.179 15.213 1.00 97.94 98 ALA A N 1
ATOM 769 C CA . ALA A 1 98 ? 2.958 5.066 16.044 1.00 97.94 98 ALA A CA 1
ATOM 770 C C . ALA A 1 98 ? 2.195 3.751 15.803 1.00 97.94 98 ALA A C 1
ATOM 772 O O . ALA A 1 98 ? 1.736 3.126 16.758 1.00 97.94 98 ALA A O 1
ATOM 773 N N . ILE A 1 99 ? 2.096 3.301 14.544 1.00 97.62 99 ILE A N 1
ATOM 774 C CA . ILE A 1 99 ? 1.484 2.007 14.209 1.00 97.62 99 ILE A CA 1
ATOM 775 C C . ILE A 1 99 ? 2.276 0.865 14.856 1.00 97.62 99 ILE A C 1
ATOM 777 O O . ILE A 1 99 ? 1.695 -0.011 15.480 1.00 97.62 99 ILE A O 1
ATOM 781 N N . GLU A 1 100 ? 3.602 0.867 14.745 1.00 97.44 100 GLU A N 1
ATOM 782 C CA . GLU A 1 100 ? 4.453 -0.247 15.190 1.00 97.44 100 GLU A CA 1
ATOM 783 C C . GLU A 1 100 ? 4.754 -0.274 16.696 1.00 97.44 100 GLU A C 1
ATOM 785 O O . GLU A 1 100 ? 5.388 -1.209 17.188 1.00 97.44 100 GLU A O 1
ATOM 790 N N . GLU A 1 101 ? 4.289 0.723 17.450 1.00 96.25 101 GLU A N 1
ATOM 791 C CA . GLU A 1 101 ? 4.220 0.666 18.917 1.00 96.25 101 GLU A CA 1
ATOM 792 C C . GLU A 1 101 ? 3.069 -0.236 19.404 1.00 96.25 101 GLU A C 1
ATOM 794 O O . GLU A 1 101 ? 3.035 -0.642 20.568 1.00 96.25 101 GLU A O 1
ATOM 799 N N . ARG A 1 102 ? 2.138 -0.593 18.512 1.00 92.25 102 ARG A N 1
ATOM 800 C CA . ARG A 1 102 ? 1.010 -1.481 18.794 1.00 92.25 102 ARG A CA 1
ATOM 801 C C . ARG A 1 102 ? 1.436 -2.961 18.776 1.00 92.25 102 ARG A C 1
ATOM 803 O O . ARG A 1 102 ? 2.191 -3.362 17.886 1.0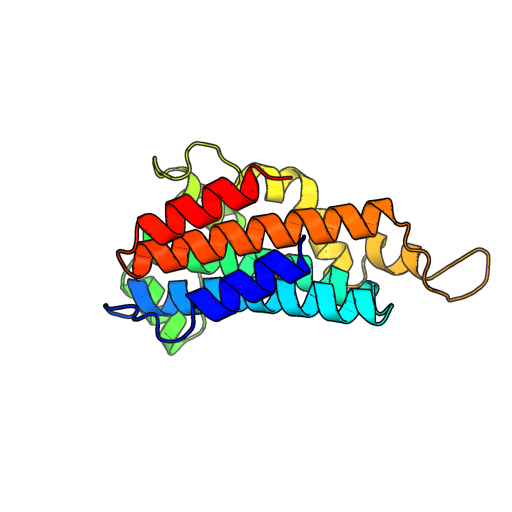0 92.25 102 ARG A O 1
ATOM 810 N N . PRO A 1 103 ? 0.923 -3.813 19.689 1.00 88.81 103 PRO A N 1
ATOM 811 C CA . PRO A 1 103 ? 1.249 -5.245 19.721 1.00 88.81 103 PRO A CA 1
ATOM 812 C C . PRO A 1 103 ? 0.996 -5.980 18.396 1.00 88.81 103 PRO A C 1
ATOM 814 O O . PRO A 1 103 ? 1.788 -6.840 18.000 1.00 88.81 103 PRO A O 1
ATOM 817 N N . GLU A 1 104 ? -0.073 -5.601 17.693 1.00 82.94 104 GLU A N 1
ATOM 818 C CA . GLU A 1 104 ? -0.510 -6.180 16.420 1.00 82.94 104 GLU A CA 1
ATOM 819 C C . GLU A 1 104 ? 0.507 -5.954 15.282 1.00 82.94 104 GLU A C 1
ATOM 821 O O . GLU A 1 104 ? 0.529 -6.709 14.313 1.00 82.94 104 GLU A O 1
ATOM 826 N N . PHE A 1 105 ? 1.395 -4.962 15.423 1.00 87.69 105 PHE A N 1
ATOM 827 C CA . PHE A 1 105 ? 2.407 -4.576 14.431 1.00 87.69 105 PHE A CA 1
ATOM 828 C C . PHE A 1 105 ? 3.848 -4.767 14.936 1.00 87.69 105 PHE A C 1
ATOM 830 O O . PHE A 1 105 ? 4.800 -4.210 14.386 1.00 87.69 105 PHE A O 1
ATOM 837 N N . SER A 1 106 ? 4.035 -5.610 15.954 1.00 84.06 106 SER A N 1
ATOM 838 C CA . SER A 1 106 ? 5.327 -5.849 16.620 1.00 84.06 106 SER A CA 1
ATOM 839 C C . SER A 1 106 ? 6.445 -6.395 15.717 1.00 84.06 106 SER A C 1
ATOM 841 O O . SER A 1 106 ? 7.621 -6.278 16.061 1.00 84.06 106 SER A O 1
ATOM 843 N N . VAL A 1 107 ? 6.106 -6.938 14.543 1.00 88.44 107 VAL A N 1
ATOM 844 C CA . VAL A 1 107 ? 7.062 -7.432 13.531 1.00 88.44 107 VAL A CA 1
ATOM 845 C C . VAL A 1 107 ? 7.833 -6.290 12.843 1.00 88.44 107 VAL A C 1
ATOM 847 O O . VAL A 1 107 ? 8.861 -6.534 12.218 1.00 88.44 107 VAL A O 1
ATOM 850 N N . LYS A 1 108 ? 7.379 -5.037 12.981 1.00 92.94 108 LYS A N 1
ATOM 851 C CA . LYS A 1 108 ? 8.021 -3.828 12.431 1.00 92.94 108 LYS A CA 1
ATOM 852 C C . LYS A 1 108 ? 8.254 -3.828 10.914 1.00 92.94 108 LYS A C 1
ATOM 854 O O . LYS A 1 108 ? 9.227 -3.268 10.402 1.00 92.94 108 LYS A O 1
ATOM 859 N N . PHE A 1 109 ? 7.341 -4.468 10.186 1.00 92.81 109 PHE A N 1
ATOM 860 C CA . PHE A 1 109 ? 7.405 -4.595 8.733 1.00 92.81 109 PHE A CA 1
ATOM 861 C C . PHE A 1 109 ? 7.414 -3.237 8.006 1.00 92.81 109 PHE A C 1
ATOM 863 O O . PHE A 1 109 ? 8.157 -3.064 7.041 1.00 92.81 109 PHE A O 1
ATOM 870 N N . LEU A 1 110 ? 6.643 -2.247 8.466 1.00 96.25 110 LEU A N 1
ATOM 871 C CA . LEU A 1 110 ? 6.526 -0.941 7.808 1.00 96.25 110 LEU A CA 1
ATOM 872 C C . LEU A 1 110 ? 7.816 -0.127 7.942 1.00 96.25 110 LEU A C 1
ATOM 874 O O . LEU A 1 110 ? 8.235 0.524 6.980 1.00 96.25 110 LEU A O 1
ATOM 878 N N . SER A 1 111 ? 8.482 -0.195 9.097 1.00 96.81 111 SER A N 1
ATOM 879 C CA . SER A 1 111 ? 9.814 0.385 9.282 1.00 96.81 111 SER A CA 1
ATOM 880 C C . SER A 1 111 ? 10.841 -0.279 8.374 1.00 96.81 111 SER A C 1
ATOM 882 O O . SER A 1 111 ? 11.632 0.435 7.754 1.00 96.81 111 SER A O 1
ATOM 884 N N . THR A 1 112 ? 10.809 -1.610 8.237 1.00 95.88 112 THR A N 1
ATOM 885 C CA . THR A 1 112 ? 11.686 -2.332 7.303 1.00 95.88 112 THR A CA 1
ATOM 886 C C . THR A 1 112 ? 11.479 -1.847 5.870 1.00 95.88 112 THR A C 1
ATOM 888 O O . THR A 1 112 ? 12.453 -1.458 5.228 1.00 95.88 112 THR A O 1
ATOM 891 N N . VAL A 1 113 ? 10.230 -1.775 5.394 1.00 95.44 113 VAL A N 1
ATOM 892 C CA . VAL A 1 113 ? 9.902 -1.271 4.047 1.00 95.44 113 VAL A CA 1
ATOM 893 C C . VAL A 1 113 ? 10.366 0.174 3.865 1.00 95.44 113 VAL A C 1
ATOM 895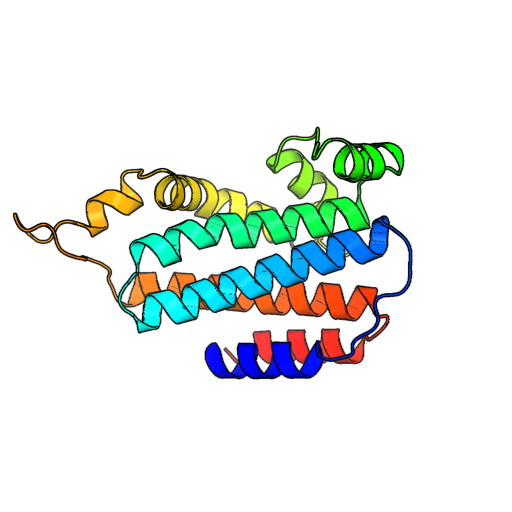 O O . VAL A 1 113 ? 10.991 0.511 2.859 1.00 95.44 113 VAL A O 1
ATOM 898 N N . LYS A 1 114 ? 10.117 1.050 4.844 1.00 95.81 114 LYS A N 1
ATOM 899 C CA . LYS A 1 114 ? 10.564 2.445 4.765 1.00 95.81 114 LYS A CA 1
ATOM 900 C C . LYS A 1 114 ? 12.091 2.556 4.737 1.00 95.81 114 LYS A C 1
ATOM 902 O O . LYS A 1 114 ? 12.617 3.414 4.033 1.00 95.81 114 LYS A O 1
ATOM 907 N N . GLN A 1 115 ? 12.810 1.733 5.493 1.00 96.38 115 GLN A N 1
ATOM 908 C CA . GLN A 1 115 ? 14.270 1.765 5.519 1.00 96.38 115 GLN A CA 1
ATOM 909 C C . GLN A 1 115 ? 14.877 1.270 4.202 1.00 96.38 115 GLN A C 1
ATOM 911 O O . GLN A 1 115 ? 15.829 1.880 3.718 1.00 96.38 115 GLN A O 1
ATOM 916 N N . SER A 1 116 ? 14.341 0.192 3.626 1.00 93.38 116 SER A N 1
ATOM 917 C CA . SER A 1 116 ? 14.921 -0.446 2.441 1.00 93.38 116 SER A CA 1
ATOM 918 C C . SER A 1 116 ? 14.457 0.170 1.120 1.00 93.38 116 SER A C 1
ATOM 920 O O . SER A 1 116 ? 15.257 0.287 0.196 1.00 93.38 116 SER A O 1
ATOM 922 N N . ALA A 1 117 ? 13.194 0.594 1.018 1.00 93.50 117 ALA A N 1
ATOM 923 C CA . ALA A 1 117 ? 12.567 0.887 -0.272 1.00 93.50 117 ALA A CA 1
ATOM 924 C C . ALA A 1 117 ? 12.096 2.341 -0.450 1.00 93.50 117 ALA A C 1
ATOM 926 O O . ALA A 1 117 ? 11.846 2.760 -1.580 1.00 93.50 117 ALA A O 1
ATOM 927 N N . TRP A 1 118 ? 12.017 3.157 0.611 1.00 95.69 118 TRP A N 1
ATOM 928 C CA . TRP A 1 118 ? 11.457 4.518 0.520 1.00 95.69 118 TRP A CA 1
ATOM 929 C C . TRP A 1 118 ? 12.181 5.409 -0.495 1.00 95.69 118 TRP A C 1
ATOM 931 O O . TRP A 1 118 ? 11.541 6.088 -1.293 1.00 95.69 118 TRP A O 1
ATOM 941 N N . SER A 1 119 ? 13.518 5.407 -0.504 1.00 94.94 119 SER A N 1
ATOM 942 C CA . SER A 1 119 ? 14.300 6.211 -1.458 1.00 94.94 119 SER A CA 1
ATOM 943 C C . SER A 1 119 ? 14.014 5.810 -2.912 1.00 94.94 119 SER A C 1
ATOM 945 O O . SER A 1 119 ? 13.761 6.671 -3.756 1.00 94.94 119 SER A O 1
ATOM 947 N N . ALA A 1 120 ? 13.955 4.503 -3.187 1.00 93.50 120 ALA A N 1
ATOM 948 C CA . ALA A 1 120 ? 13.619 3.982 -4.508 1.00 93.50 120 ALA A CA 1
ATOM 949 C C . ALA A 1 120 ? 12.191 4.376 -4.918 1.00 93.50 120 ALA A C 1
ATOM 951 O O . ALA A 1 120 ? 12.003 4.919 -6.003 1.00 93.50 120 ALA A O 1
ATOM 952 N N . MET A 1 121 ? 11.212 4.225 -4.019 1.00 95.31 121 MET A N 1
ATOM 953 C CA . MET A 1 121 ? 9.821 4.651 -4.226 1.00 95.31 121 MET A CA 1
ATOM 954 C C . MET A 1 121 ? 9.696 6.153 -4.542 1.00 95.31 121 MET A C 1
ATOM 956 O O . MET A 1 121 ? 8.937 6.538 -5.435 1.00 95.31 121 MET A O 1
ATOM 960 N N . ASN A 1 122 ? 10.463 7.015 -3.860 1.00 95.25 122 ASN A N 1
ATOM 961 C CA . ASN A 1 122 ? 10.542 8.442 -4.199 1.00 95.25 122 ASN A CA 1
ATOM 962 C C . ASN A 1 122 ? 11.087 8.646 -5.618 1.00 95.25 122 ASN A C 1
ATOM 964 O O . ASN A 1 122 ? 10.531 9.432 -6.385 1.00 95.25 122 ASN A O 1
ATOM 968 N N . GLY A 1 123 ? 12.147 7.914 -5.973 1.00 95.00 123 GLY A N 1
ATOM 969 C CA . GLY A 1 123 ? 12.733 7.932 -7.310 1.00 95.00 123 GLY A CA 1
ATOM 970 C C . GLY A 1 123 ? 11.740 7.512 -8.393 1.00 95.00 123 GLY A C 1
ATOM 971 O O . GLY A 1 123 ? 11.622 8.209 -9.397 1.00 95.00 123 GLY A O 1
ATOM 972 N N . TYR A 1 124 ? 10.982 6.437 -8.168 1.00 94.44 124 TYR A N 1
ATOM 973 C CA . TYR A 1 124 ? 9.943 5.969 -9.089 1.00 94.44 124 TYR A CA 1
ATOM 974 C C . TYR A 1 124 ? 8.857 7.021 -9.321 1.00 94.44 124 TYR A C 1
ATOM 976 O O . TYR A 1 124 ? 8.457 7.267 -10.457 1.00 94.44 124 TYR A O 1
ATOM 984 N N . THR A 1 125 ? 8.423 7.683 -8.247 1.00 95.50 125 THR A N 1
ATOM 985 C CA . THR A 1 125 ? 7.301 8.633 -8.282 1.00 95.50 125 THR A CA 1
ATOM 986 C C . THR A 1 125 ? 7.682 9.971 -8.919 1.00 95.50 125 THR A C 1
ATOM 988 O O . THR A 1 125 ? 6.905 10.545 -9.674 1.00 95.50 125 THR A O 1
ATOM 991 N N . HIS A 1 126 ? 8.877 10.487 -8.620 1.00 94.31 126 HIS A N 1
ATOM 992 C CA . HIS A 1 126 ? 9.267 11.860 -8.968 1.00 94.31 126 HIS A CA 1
ATOM 993 C C . HIS A 1 126 ? 10.324 11.947 -10.077 1.00 94.31 126 HIS A C 1
ATOM 995 O O . HIS A 1 126 ? 10.956 12.987 -10.241 1.00 94.31 126 HIS A O 1
ATOM 1001 N N . GLY A 1 127 ? 10.536 10.869 -10.839 1.00 92.19 127 GLY A N 1
ATOM 1002 C CA . GLY A 1 127 ? 11.499 10.866 -11.946 1.00 92.19 127 GLY A CA 1
ATOM 1003 C C . GLY A 1 127 ? 12.960 10.893 -11.487 1.00 92.19 127 GLY A C 1
ATOM 1004 O O . GLY A 1 127 ? 13.817 11.452 -12.164 1.00 92.19 127 GLY A O 1
ATOM 1005 N N . GLY A 1 128 ? 13.252 10.302 -10.328 1.00 93.12 128 GLY A N 1
ATOM 1006 C CA . GLY A 1 128 ? 14.620 10.126 -9.851 1.00 93.12 128 GLY A CA 1
ATOM 1007 C C . GLY A 1 128 ? 15.410 9.119 -10.690 1.00 93.12 128 GLY A C 1
ATOM 1008 O O . GLY A 1 128 ? 14.875 8.443 -11.570 1.00 93.12 128 GLY A O 1
ATOM 1009 N N . VAL A 1 129 ? 16.702 8.979 -10.383 1.00 89.44 129 VAL A N 1
ATOM 1010 C CA . VAL A 1 129 ? 17.635 8.175 -11.194 1.00 89.44 129 VAL A CA 1
ATOM 1011 C C . VAL A 1 129 ? 17.174 6.731 -11.395 1.00 89.44 129 VAL A C 1
ATOM 1013 O O . VAL A 1 129 ? 17.252 6.241 -12.512 1.00 89.44 129 VAL A O 1
ATOM 1016 N N . HIS A 1 130 ? 16.594 6.089 -10.374 1.00 85.31 130 HIS A N 1
ATOM 1017 C CA . HIS A 1 130 ? 16.050 4.730 -10.481 1.00 85.31 130 HIS A CA 1
ATOM 1018 C C . HIS A 1 130 ? 14.948 4.600 -11.544 1.00 85.31 130 HIS A C 1
ATOM 1020 O O . HIS A 1 130 ? 14.763 3.528 -12.112 1.00 85.31 130 HIS A O 1
ATOM 1026 N N . GLN A 1 131 ? 14.209 5.672 -11.813 1.00 88.25 131 GLN A N 1
ATOM 1027 C CA . GLN A 1 131 ? 13.169 5.691 -12.832 1.00 88.25 131 GLN A CA 1
ATOM 1028 C C . GLN A 1 131 ? 13.755 5.995 -14.212 1.00 88.25 131 GLN A C 1
ATOM 1030 O O . GLN A 1 131 ? 13.437 5.321 -15.187 1.00 88.25 131 GLN A O 1
ATOM 1035 N N . VAL A 1 132 ? 14.614 7.015 -14.301 1.00 91.31 132 VAL A N 1
ATOM 1036 C CA . VAL A 1 132 ? 15.145 7.512 -15.581 1.00 91.31 132 VAL A CA 1
ATOM 1037 C C . VAL A 1 132 ? 16.186 6.564 -16.171 1.00 91.31 132 VAL A C 1
ATOM 1039 O O . VAL A 1 132 ? 16.194 6.366 -17.382 1.00 91.31 132 VAL A O 1
ATOM 1042 N N . SER A 1 133 ? 17.013 5.916 -15.343 1.00 89.25 133 SER A N 1
ATOM 1043 C CA . SER A 1 133 ? 18.020 4.957 -15.819 1.00 89.25 133 SER A CA 1
ATOM 1044 C C . SER A 1 133 ? 17.404 3.746 -16.522 1.00 89.25 133 SER A C 1
ATOM 1046 O O . SER A 1 133 ? 18.062 3.120 -17.339 1.00 89.25 133 SER A O 1
ATOM 1048 N N . ARG A 1 134 ? 16.133 3.432 -16.237 1.00 90.38 134 ARG A N 1
ATOM 1049 C CA . ARG A 1 134 ? 15.363 2.341 -16.858 1.00 90.38 134 ARG A CA 1
ATOM 1050 C C . ARG A 1 134 ? 14.635 2.771 -18.137 1.00 90.38 134 ARG A C 1
ATOM 1052 O O . ARG A 1 134 ? 13.725 2.090 -18.603 1.00 90.38 134 ARG A O 1
ATOM 1059 N N . ARG A 1 135 ? 14.986 3.935 -18.689 1.00 90.81 135 ARG A N 1
ATOM 1060 C CA . ARG A 1 135 ? 14.428 4.475 -19.941 1.00 90.81 135 ARG A CA 1
ATOM 1061 C C . ARG A 1 135 ? 15.463 4.611 -21.053 1.00 90.81 135 ARG A C 1
ATOM 1063 O O . ARG A 1 135 ? 15.196 5.305 -22.032 1.00 90.81 135 ARG A O 1
ATOM 1070 N N . LEU A 1 136 ? 16.639 4.022 -20.869 1.00 91.94 136 LEU A N 1
ATOM 1071 C CA . LEU A 1 136 ? 17.727 4.085 -21.825 1.00 91.94 136 LEU A CA 1
ATOM 1072 C C . LEU A 1 136 ? 18.377 2.705 -21.938 1.00 91.94 136 LEU A C 1
ATOM 1074 O O . LEU A 1 136 ? 18.829 2.152 -20.936 1.00 91.94 136 LEU A O 1
ATOM 1078 N N . GLN A 1 137 ? 18.451 2.178 -23.155 1.00 88.25 137 GLN A N 1
ATOM 1079 C CA . GLN A 1 137 ? 19.208 0.975 -23.482 1.00 88.25 137 GLN A CA 1
ATOM 1080 C C . GLN A 1 137 ? 20.251 1.345 -24.542 1.00 88.25 137 GLN A C 1
ATOM 1082 O O . GLN A 1 137 ? 19.930 1.714 -25.671 1.00 88.25 137 GLN A O 1
ATOM 1087 N N . GLY A 1 138 ? 21.527 1.315 -24.148 1.00 88.94 138 GLY A N 1
ATOM 1088 C CA . GLY A 1 138 ? 22.592 1.930 -24.945 1.00 88.94 138 GLY A CA 1
ATOM 1089 C C . GLY A 1 138 ? 22.340 3.431 -25.113 1.00 88.94 138 GLY A C 1
ATOM 1090 O O . GLY A 1 138 ? 22.244 4.144 -24.119 1.00 88.94 138 GLY A O 1
ATOM 1091 N N . ASP A 1 139 ? 22.186 3.879 -26.360 1.00 92.50 139 ASP A N 1
ATOM 1092 C CA . ASP A 1 139 ? 21.893 5.276 -26.714 1.00 92.50 139 ASP A CA 1
ATOM 1093 C C . ASP A 1 139 ? 20.413 5.508 -27.095 1.00 92.50 139 ASP A C 1
ATOM 1095 O O . ASP A 1 139 ? 20.043 6.598 -27.539 1.00 92.50 139 ASP A O 1
ATOM 1099 N N . TYR A 1 140 ? 19.548 4.498 -26.940 1.00 92.75 140 TYR A N 1
ATOM 1100 C CA . TYR A 1 140 ? 18.146 4.544 -27.366 1.00 92.75 140 TYR A CA 1
ATOM 1101 C C . TYR A 1 140 ? 17.199 4.739 -26.182 1.00 92.75 140 TYR A C 1
ATOM 1103 O O . TYR A 1 140 ? 17.320 4.076 -25.152 1.00 92.75 140 TYR A O 1
ATOM 1111 N N . ILE A 1 141 ? 16.227 5.646 -26.337 1.00 91.62 141 ILE A N 1
ATOM 1112 C CA . ILE A 1 141 ? 15.179 5.881 -25.336 1.00 91.62 141 ILE A CA 1
ATOM 1113 C C . ILE A 1 141 ? 14.123 4.782 -25.448 1.00 91.62 141 ILE A C 1
ATOM 1115 O O . ILE A 1 141 ? 13.180 4.884 -26.235 1.00 91.62 141 ILE A O 1
ATOM 1119 N N . GLU A 1 142 ? 14.275 3.744 -24.637 1.00 88.69 142 GLU A N 1
ATOM 1120 C CA . GLU A 1 142 ? 13.382 2.590 -24.589 1.00 88.69 142 GLU A CA 1
ATOM 1121 C C . GLU A 1 142 ? 13.326 1.973 -23.179 1.00 88.69 142 GLU A C 1
ATOM 1123 O O . GLU A 1 142 ? 14.199 2.245 -22.348 1.00 88.69 142 GLU A O 1
ATOM 1128 N N . PRO A 1 143 ? 12.270 1.208 -22.839 1.00 86.56 143 PRO A N 1
ATOM 1129 C CA . PRO A 1 143 ? 12.151 0.590 -21.521 1.00 86.56 143 PRO A CA 1
ATOM 1130 C C . PRO A 1 143 ? 13.264 -0.439 -21.271 1.00 86.56 143 PRO A C 1
ATOM 1132 O O . PRO A 1 143 ? 13.328 -1.460 -21.943 1.00 86.56 143 PRO A O 1
ATOM 1135 N N . ALA A 1 144 ? 14.079 -0.199 -20.246 1.00 90.50 144 ALA A N 1
ATOM 1136 C CA . ALA A 1 144 ? 15.150 -1.080 -19.785 1.00 90.50 144 ALA A CA 1
ATOM 1137 C C . ALA A 1 144 ? 14.836 -1.579 -18.363 1.00 90.50 144 ALA A C 1
ATOM 1139 O O . ALA A 1 144 ? 15.488 -1.200 -17.389 1.00 90.50 144 ALA A O 1
ATOM 1140 N N . PHE A 1 145 ? 13.764 -2.366 -18.244 1.00 89.94 145 PHE A N 1
ATOM 1141 C CA . PHE A 1 145 ? 13.333 -3.000 -16.995 1.00 89.94 145 PHE A CA 1
ATOM 1142 C C . PHE A 1 145 ? 13.658 -4.490 -17.067 1.00 89.94 145 PHE A C 1
ATOM 1144 O O . PHE A 1 145 ? 13.221 -5.161 -17.998 1.00 89.94 145 PHE A O 1
ATOM 1151 N N . ASP A 1 146 ? 14.423 -4.993 -16.103 1.00 89.19 146 ASP A N 1
ATOM 1152 C CA . ASP A 1 146 ? 14.674 -6.423 -15.944 1.00 89.19 146 ASP A CA 1
ATOM 1153 C C . ASP A 1 146 ? 13.480 -7.139 -15.293 1.00 89.19 146 ASP A C 1
ATOM 1155 O O . ASP A 1 146 ? 12.738 -6.557 -14.492 1.00 89.19 146 ASP A O 1
ATOM 1159 N N . ASP A 1 147 ? 13.310 -8.416 -15.639 1.00 91.38 147 ASP A N 1
ATOM 1160 C CA . ASP A 1 147 ? 12.212 -9.254 -15.146 1.00 91.38 147 ASP A CA 1
ATOM 1161 C C . ASP A 1 147 ? 12.236 -9.393 -13.618 1.00 91.38 147 ASP A C 1
ATOM 1163 O O . ASP A 1 147 ? 11.177 -9.402 -12.989 1.00 91.38 147 ASP A O 1
ATOM 1167 N N . ASP A 1 148 ? 13.421 -9.422 -13.004 1.00 91.81 148 ASP A N 1
ATOM 1168 C CA . ASP A 1 148 ? 13.576 -9.530 -11.551 1.00 91.81 148 ASP A CA 1
ATOM 1169 C C . ASP A 1 148 ? 12.997 -8.301 -10.834 1.00 91.81 148 ASP A C 1
ATOM 1171 O O . ASP A 1 148 ? 12.214 -8.442 -9.893 1.00 91.81 148 ASP A O 1
ATOM 1175 N N . SER A 1 149 ? 13.289 -7.091 -11.321 1.00 89.81 149 SER A N 1
ATOM 1176 C CA . SER A 1 149 ? 12.710 -5.844 -10.807 1.00 89.81 149 SER A CA 1
ATOM 1177 C C . SER A 1 149 ? 11.185 -5.818 -10.959 1.00 89.81 149 SER A C 1
ATOM 1179 O O . SER A 1 149 ? 10.472 -5.337 -10.073 1.00 89.81 149 SER A O 1
ATOM 1181 N N . LEU A 1 150 ? 10.658 -6.314 -12.086 1.00 92.88 150 LEU A N 1
ATOM 1182 C CA . LEU A 1 150 ? 9.211 -6.407 -12.313 1.00 92.88 150 LEU A CA 1
ATOM 1183 C C . LEU A 1 150 ? 8.562 -7.386 -11.324 1.00 92.88 150 LEU A C 1
ATOM 1185 O O . LEU A 1 150 ? 7.538 -7.063 -10.714 1.00 92.88 150 LEU A O 1
ATOM 1189 N N . LEU A 1 151 ? 9.172 -8.557 -11.129 1.00 92.69 151 LEU A N 1
ATOM 1190 C CA . LEU A 1 151 ? 8.716 -9.576 -10.185 1.00 92.69 151 LEU A CA 1
ATOM 1191 C C . LEU A 1 151 ? 8.768 -9.082 -8.736 1.00 92.69 151 LEU A C 1
ATOM 1193 O O . LEU A 1 151 ? 7.821 -9.324 -7.985 1.00 92.69 151 LEU A O 1
ATOM 1197 N N . GLU A 1 152 ? 9.817 -8.353 -8.350 1.00 91.94 152 GLU A N 1
ATOM 1198 C CA . GLU A 1 152 ? 9.948 -7.760 -7.017 1.00 91.94 152 GLU A CA 1
ATOM 1199 C C . GLU A 1 152 ? 8.791 -6.795 -6.731 1.00 91.94 152 GLU A C 1
ATOM 1201 O O . GLU A 1 152 ? 8.114 -6.922 -5.706 1.00 91.94 152 GLU A O 1
ATOM 1206 N N . VAL A 1 153 ? 8.495 -5.883 -7.665 1.00 92.50 153 VAL A N 1
ATOM 1207 C CA . VAL A 1 153 ? 7.379 -4.935 -7.531 1.00 92.50 153 VAL A CA 1
ATOM 1208 C C . VAL A 1 153 ? 6.036 -5.658 -7.450 1.00 92.50 153 VAL A C 1
ATOM 1210 O O . VAL A 1 153 ? 5.223 -5.346 -6.577 1.00 92.50 153 VAL A O 1
ATOM 1213 N N . VAL A 1 154 ? 5.796 -6.649 -8.313 1.00 93.81 154 VAL A N 1
ATOM 1214 C CA . VAL A 1 154 ? 4.549 -7.429 -8.285 1.00 93.81 154 VAL A CA 1
ATOM 1215 C C . VAL A 1 154 ? 4.398 -8.176 -6.960 1.00 93.81 154 VAL A C 1
ATOM 1217 O O . VAL A 1 154 ? 3.315 -8.149 -6.374 1.00 93.81 154 VAL A O 1
ATOM 1220 N N . SER A 1 155 ? 5.464 -8.805 -6.465 1.00 93.12 155 SER A N 1
ATOM 1221 C CA . SER A 1 155 ? 5.461 -9.566 -5.211 1.00 93.12 155 SER A CA 1
ATOM 1222 C C . SER A 1 155 ? 5.233 -8.670 -3.990 1.00 93.12 155 SER A C 1
ATOM 1224 O O . SER A 1 155 ? 4.383 -8.963 -3.139 1.00 93.12 155 SER A O 1
ATOM 1226 N N . PHE A 1 156 ? 5.925 -7.528 -3.934 1.00 93.00 156 PHE A N 1
ATOM 1227 C CA . PHE A 1 156 ? 5.744 -6.536 -2.878 1.00 93.00 156 PHE A CA 1
ATOM 1228 C C . PHE A 1 156 ? 4.306 -6.004 -2.857 1.00 93.00 156 PHE A C 1
ATOM 1230 O O . PHE A 1 156 ? 3.637 -6.057 -1.823 1.00 93.00 156 PHE A O 1
ATOM 1237 N N . CYS A 1 157 ? 3.789 -5.548 -4.001 1.00 93.44 157 CYS A N 1
ATOM 1238 C CA . CYS A 1 157 ? 2.441 -4.988 -4.075 1.00 93.44 157 CYS A CA 1
ATOM 1239 C C . CYS A 1 157 ? 1.353 -6.037 -3.824 1.00 93.44 157 CYS A C 1
ATOM 1241 O O . CYS A 1 157 ? 0.347 -5.718 -3.194 1.00 93.44 157 CYS A O 1
ATOM 1243 N N . ARG A 1 158 ? 1.569 -7.292 -4.235 1.00 94.69 158 ARG A N 1
ATOM 1244 C CA . ARG A 1 158 ? 0.685 -8.414 -3.893 1.00 94.69 158 ARG A CA 1
ATOM 1245 C C . ARG A 1 158 ? 0.609 -8.612 -2.383 1.00 94.69 158 ARG A C 1
ATOM 1247 O O . ARG A 1 158 ? -0.481 -8.739 -1.833 1.00 94.69 158 ARG A O 1
ATOM 1254 N N . THR A 1 159 ? 1.760 -8.626 -1.713 1.00 93.62 159 THR A N 1
ATOM 1255 C CA . THR A 1 159 ? 1.830 -8.767 -0.253 1.00 93.62 159 THR A CA 1
ATOM 1256 C C . THR A 1 159 ? 1.091 -7.618 0.429 1.00 93.62 159 THR A C 1
ATOM 1258 O O . THR A 1 159 ? 0.239 -7.857 1.280 1.00 93.62 159 THR A O 1
ATOM 1261 N N . MET A 1 160 ? 1.333 -6.377 -0.006 1.00 93.88 160 MET A N 1
ATOM 1262 C CA . MET A 1 160 ? 0.618 -5.203 0.504 1.00 93.88 160 MET A CA 1
ATOM 1263 C C . MET A 1 160 ? -0.898 -5.303 0.301 1.00 93.88 160 MET A C 1
ATOM 1265 O O . MET A 1 160 ? -1.645 -5.017 1.233 1.00 93.88 160 MET A O 1
ATOM 1269 N N . ALA A 1 161 ? -1.359 -5.754 -0.869 1.00 96.81 161 ALA A N 1
ATOM 1270 C CA . ALA A 1 161 ? -2.783 -5.917 -1.157 1.00 96.81 161 ALA A CA 1
ATOM 1271 C C . ALA A 1 161 ? -3.443 -6.984 -0.269 1.00 96.81 161 ALA A C 1
ATOM 1273 O O . ALA A 1 161 ? -4.552 -6.776 0.214 1.00 96.81 161 ALA A O 1
ATOM 1274 N N . LEU A 1 162 ? -2.759 -8.102 0.001 1.00 96.94 162 LEU A N 1
ATOM 1275 C CA . LEU A 1 162 ? -3.261 -9.139 0.910 1.00 96.94 162 LEU A CA 1
ATOM 1276 C C . LEU A 1 162 ? -3.326 -8.646 2.362 1.00 96.94 162 LEU A C 1
ATOM 1278 O O . LEU A 1 162 ? -4.305 -8.925 3.054 1.00 96.94 162 LEU A O 1
ATOM 1282 N N . ILE A 1 163 ? -2.332 -7.876 2.817 1.00 95.56 163 ILE A N 1
ATOM 1283 C CA . ILE A 1 163 ? -2.360 -7.261 4.153 1.00 95.56 163 ILE A CA 1
ATOM 1284 C C . ILE A 1 163 ? -3.499 -6.235 4.233 1.00 95.56 163 ILE A C 1
ATOM 1286 O O . ILE A 1 163 ? -4.278 -6.275 5.183 1.00 95.56 163 ILE A O 1
ATOM 1290 N N . ALA A 1 164 ? -3.640 -5.354 3.237 1.00 97.69 164 ALA A N 1
ATOM 1291 C CA . ALA A 1 164 ? -4.724 -4.372 3.155 1.00 97.69 164 ALA A CA 1
ATOM 1292 C C . ALA A 1 164 ? -6.106 -5.045 3.171 1.00 97.69 164 ALA A C 1
ATOM 1294 O O . ALA A 1 164 ? -6.984 -4.643 3.932 1.00 97.69 164 ALA A O 1
ATOM 1295 N N . PHE A 1 165 ? -6.276 -6.128 2.411 1.00 98.31 165 PHE A N 1
ATOM 1296 C CA . PHE A 1 165 ? -7.501 -6.923 2.423 1.00 98.31 165 PHE A CA 1
ATOM 1297 C C . PHE A 1 165 ? -7.771 -7.534 3.806 1.00 98.31 165 PHE A C 1
ATOM 1299 O O . PHE A 1 165 ? -8.894 -7.466 4.302 1.00 98.31 165 PHE A O 1
ATOM 1306 N N . GLY A 1 166 ? -6.746 -8.072 4.473 1.00 97.06 166 GLY A N 1
ATOM 1307 C CA . GLY A 1 166 ? -6.867 -8.556 5.849 1.00 97.06 166 GLY A CA 1
ATOM 1308 C C . GLY A 1 166 ? -7.319 -7.458 6.821 1.00 97.06 166 GLY A C 1
ATOM 1309 O O . GLY A 1 166 ? -8.170 -7.703 7.673 1.00 97.06 166 GLY A O 1
ATOM 1310 N N . GLN A 1 167 ? -6.826 -6.226 6.663 1.00 97.31 167 GLN A N 1
ATOM 1311 C CA . GLN A 1 167 ? -7.288 -5.089 7.467 1.00 97.31 167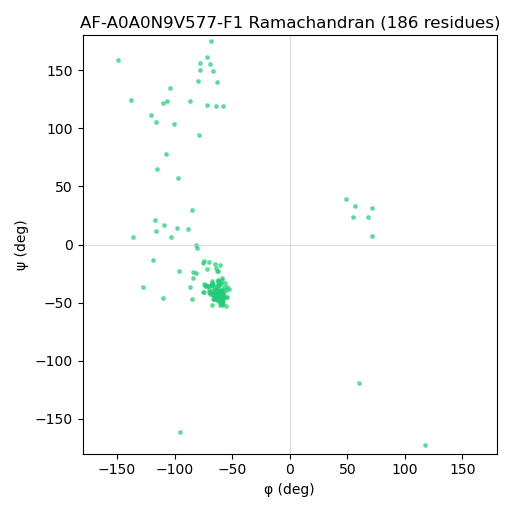 GLN A CA 1
ATOM 1312 C C . GLN A 1 167 ? -8.767 -4.766 7.214 1.00 97.31 167 GLN A C 1
ATOM 1314 O O . GLN A 1 167 ? -9.511 -4.549 8.168 1.00 97.31 167 GLN A O 1
ATOM 1319 N N . ILE A 1 168 ? -9.226 -4.816 5.959 1.00 98.25 168 ILE A N 1
ATOM 1320 C CA . ILE A 1 168 ? -10.653 -4.676 5.628 1.00 98.25 168 ILE A CA 1
ATOM 1321 C C . ILE A 1 168 ? -11.483 -5.794 6.278 1.00 98.25 168 ILE A C 1
ATOM 1323 O O . ILE A 1 168 ? -12.513 -5.516 6.891 1.00 98.25 168 ILE A O 1
ATOM 1327 N N . GLY A 1 169 ? -11.025 -7.047 6.207 1.00 97.75 169 GLY A N 1
ATOM 1328 C CA . GLY A 1 169 ? -11.679 -8.179 6.869 1.00 97.75 169 GLY A CA 1
ATOM 1329 C C . GLY A 1 169 ? -11.800 -7.981 8.383 1.00 97.75 169 GLY A C 1
ATOM 1330 O O . GLY A 1 169 ? -12.866 -8.211 8.953 1.00 97.75 169 GLY A O 1
ATOM 1331 N N . SER A 1 170 ? -10.744 -7.472 9.023 1.00 96.19 170 SER A N 1
ATOM 1332 C CA . SER A 1 170 ? -10.745 -7.111 10.446 1.00 96.19 170 SER A CA 1
ATOM 1333 C C . SER A 1 170 ? -11.784 -6.028 10.764 1.00 96.19 170 SER A C 1
ATOM 1335 O O . SER A 1 170 ? -12.609 -6.212 11.660 1.00 96.19 170 SER A O 1
ATOM 1337 N N . LEU A 1 171 ? -11.820 -4.943 9.979 1.00 97.12 171 LEU A N 1
ATOM 1338 C CA . LEU A 1 171 ? -12.808 -3.861 10.115 1.00 97.12 171 LEU A CA 1
ATOM 1339 C C . LEU A 1 171 ? -14.254 -4.346 9.937 1.00 97.12 171 LEU A C 1
ATOM 1341 O O . LEU A 1 171 ? -15.165 -3.836 10.587 1.00 97.12 171 LEU A O 1
ATOM 1345 N N . ALA A 1 172 ? -14.468 -5.342 9.079 1.00 97.31 172 ALA A N 1
ATOM 1346 C CA . ALA A 1 172 ? -15.768 -5.971 8.862 1.00 97.31 172 ALA A CA 1
ATOM 1347 C C . ALA A 1 172 ? -16.127 -7.034 9.924 1.00 97.31 172 ALA A C 1
ATOM 1349 O O . ALA A 1 172 ? -17.191 -7.649 9.844 1.00 97.31 172 ALA A O 1
ATOM 1350 N N . GLY A 1 173 ? -15.254 -7.297 10.906 1.00 96.19 173 GLY A N 1
ATOM 1351 C CA . GLY A 1 173 ? -15.452 -8.347 11.911 1.00 96.19 173 GLY A CA 1
ATOM 1352 C C . GLY A 1 173 ? -15.386 -9.771 11.343 1.00 96.19 173 GLY A C 1
ATOM 1353 O O . GLY A 1 173 ? -15.967 -10.696 11.910 1.00 96.19 173 GLY A O 1
ATOM 1354 N N . ARG A 1 174 ? -14.705 -9.958 10.207 1.00 97.19 174 ARG A N 1
ATOM 1355 C CA . ARG A 1 174 ? -14.592 -11.220 9.464 1.00 97.19 174 ARG A CA 1
ATOM 1356 C C . ARG A 1 174 ? -13.199 -11.823 9.618 1.00 97.19 174 ARG A C 1
ATOM 1358 O O . ARG A 1 174 ? -12.366 -11.742 8.715 1.00 97.19 174 ARG A O 1
ATOM 1365 N N . SER A 1 175 ? -12.947 -12.448 10.770 1.00 95.56 175 SER A N 1
ATOM 1366 C CA . SER A 1 175 ? -11.662 -13.104 11.064 1.00 95.56 175 SER A CA 1
ATOM 1367 C C . SER A 1 175 ? -11.307 -14.199 10.053 1.00 95.56 175 SER A C 1
ATOM 1369 O O . SER A 1 175 ? -10.141 -14.376 9.722 1.00 95.56 175 SER A O 1
ATOM 1371 N N . ASP A 1 176 ? -12.310 -14.868 9.480 1.00 97.31 176 ASP A N 1
ATOM 1372 C CA . ASP A 1 176 ? -12.118 -15.871 8.434 1.00 97.31 176 ASP A CA 1
ATOM 1373 C C . ASP A 1 176 ? -11.488 -15.295 7.154 1.00 97.31 176 ASP A C 1
ATOM 1375 O O . ASP A 1 176 ? -10.747 -15.999 6.469 1.00 97.31 176 ASP A O 1
ATOM 1379 N N . LEU A 1 177 ? -11.742 -14.022 6.826 1.00 97.31 177 LEU A N 1
ATOM 1380 C CA . LEU A 1 177 ? -11.102 -13.353 5.688 1.00 97.31 177 LEU A CA 1
ATOM 1381 C C . LEU A 1 177 ? -9.640 -13.003 5.994 1.00 97.31 177 LEU A C 1
ATOM 1383 O O . LEU A 1 177 ? -8.791 -13.093 5.107 1.00 97.31 177 LEU A O 1
ATOM 1387 N N . VAL A 1 178 ? -9.333 -12.659 7.249 1.00 96.44 178 VAL A N 1
ATOM 1388 C CA . VAL A 1 178 ? -7.958 -12.410 7.716 1.00 96.44 178 VAL A CA 1
ATOM 1389 C C . VAL A 1 178 ? -7.117 -13.685 7.616 1.00 96.44 178 VAL A C 1
ATOM 1391 O O . VAL A 1 178 ? -5.998 -13.655 7.093 1.00 96.44 178 VAL A O 1
ATOM 1394 N N . ASP A 1 179 ? -7.675 -14.817 8.049 1.00 96.44 179 ASP A N 1
ATOM 1395 C CA . ASP A 1 179 ? -7.019 -16.124 7.969 1.00 96.44 179 ASP A CA 1
ATOM 1396 C C . ASP A 1 179 ? -6.769 -16.529 6.509 1.00 96.44 179 ASP A C 1
ATOM 1398 O O . ASP A 1 179 ? -5.649 -16.888 6.138 1.00 96.44 179 ASP A O 1
ATOM 1402 N N . GLN A 1 180 ? -7.774 -16.374 5.639 1.00 96.56 180 GLN A N 1
ATOM 1403 C CA . GLN A 1 180 ? -7.634 -16.657 4.206 1.00 96.56 180 GLN A CA 1
ATOM 1404 C C . GLN A 1 180 ? -6.563 -15.789 3.530 1.00 96.56 180 GLN A C 1
ATOM 1406 O O . GLN A 1 180 ? -5.785 -16.296 2.715 1.00 96.56 180 GLN A O 1
ATOM 1411 N N . ALA A 1 181 ? -6.494 -14.497 3.865 1.00 95.81 181 ALA A N 1
ATOM 1412 C CA . ALA A 1 181 ? -5.462 -13.597 3.352 1.00 95.81 181 ALA A CA 1
ATOM 1413 C C . ALA A 1 181 ? -4.062 -14.057 3.786 1.00 95.81 181 ALA A C 1
ATOM 1415 O O . ALA A 1 181 ? -3.132 -14.124 2.978 1.00 95.81 181 ALA A O 1
ATOM 1416 N N . THR A 1 182 ? -3.936 -14.449 5.055 1.00 93.62 182 THR A N 1
ATOM 1417 C CA . THR A 1 182 ? -2.694 -14.961 5.642 1.00 93.62 182 THR A CA 1
ATOM 1418 C C . THR A 1 182 ? -2.235 -16.252 4.972 1.00 93.62 182 THR A C 1
ATOM 1420 O O . THR A 1 182 ? -1.055 -16.403 4.646 1.00 93.62 182 THR A O 1
ATOM 1423 N N . ASP A 1 183 ? -3.154 -17.173 4.701 1.00 94.38 183 ASP A N 1
ATOM 1424 C CA . ASP A 1 183 ? -2.834 -18.425 4.020 1.00 94.38 183 ASP A CA 1
ATOM 1425 C C . ASP A 1 183 ? -2.418 -18.216 2.563 1.00 94.38 183 ASP A C 1
ATOM 1427 O O . ASP A 1 183 ? -1.543 -18.927 2.065 1.00 94.38 183 ASP A O 1
ATOM 1431 N N . ARG A 1 184 ? -2.982 -17.219 1.873 1.00 94.25 184 ARG A N 1
ATOM 1432 C CA . ARG A 1 184 ? -2.548 -16.844 0.518 1.00 94.25 184 ARG A CA 1
ATOM 1433 C C . ARG A 1 184 ? -1.154 -16.229 0.493 1.00 94.25 184 ARG A C 1
ATOM 1435 O O . ARG A 1 184 ? -0.399 -16.508 -0.438 1.00 94.25 184 ARG A O 1
ATOM 1442 N N . MET A 1 185 ? -0.775 -15.461 1.516 1.00 90.06 185 MET A N 1
ATOM 1443 C CA . MET A 1 185 ? 0.593 -14.941 1.633 1.00 90.06 185 MET A CA 1
ATOM 1444 C C . MET A 1 185 ? 1.628 -16.069 1.757 1.00 90.06 185 MET A C 1
ATOM 1446 O O . MET A 1 185 ? 2.692 -15.978 1.154 1.00 90.06 185 MET A O 1
ATOM 1450 N N . LYS A 1 186 ? 1.304 -17.155 2.4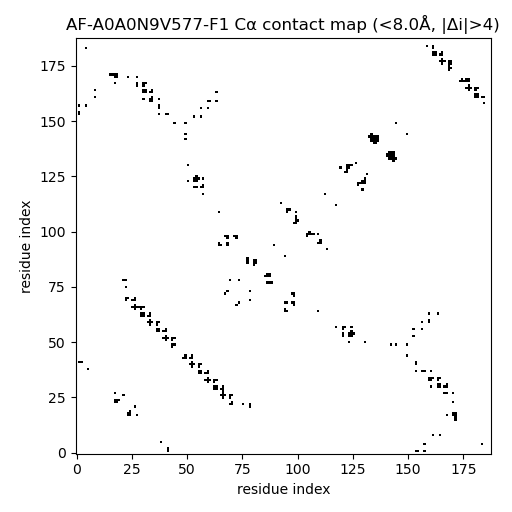74 1.00 86.06 186 LYS A N 1
ATOM 1451 C CA . LYS A 1 186 ? 2.205 -18.309 2.671 1.00 86.06 186 LYS A CA 1
ATOM 1452 C C . LYS A 1 186 ? 2.397 -19.179 1.424 1.00 86.06 186 LYS A C 1
ATOM 1454 O O . LYS A 1 186 ? 3.370 -19.920 1.362 1.00 86.06 186 LYS A O 1
ATOM 1459 N N . LYS A 1 187 ? 1.479 -19.127 0.455 1.00 76.38 187 LYS A N 1
ATOM 1460 C CA . LYS A 1 187 ? 1.500 -19.949 -0.773 1.00 76.38 187 LYS A CA 1
ATOM 1461 C C . LYS A 1 187 ? 2.369 -19.349 -1.897 1.00 76.38 187 LYS A C 1
ATOM 1463 O O . LYS A 1 187 ? 2.035 -19.529 -3.065 1.00 76.38 187 LYS A O 1
ATOM 1468 N N . ALA A 1 188 ? 3.417 -18.605 -1.538 1.00 56.69 188 ALA A N 1
ATOM 1469 C CA . ALA A 1 188 ? 4.346 -17.974 -2.479 1.00 56.69 188 ALA A CA 1
ATOM 1470 C C . ALA A 1 188 ? 5.219 -19.005 -3.210 1.00 56.69 188 ALA A C 1
ATOM 1472 O O . ALA A 1 188 ? 5.690 -19.953 -2.541 1.00 56.69 188 ALA A O 1
#

Nearest PDB structures (foldseek):
  8ub8-assembly1_F  TM=4.243E-01  e=9.490E+00  Bordetella phage BPP-1
  8a1g-assembly1_C  TM=1.773E-01  e=8.666E+00  Homo sapiens